Protein AF-A0A4Y2BIJ4-F1 (afdb_monomer)

Organism: Araneus ventricosus (NCBI:txid182803)

InterPro domains:
  IPR006600 HTH CenpB-type DNA-binding domain [PF03221] (69-128)
  IPR006600 HTH CenpB-type DNA-binding domain [PS51253] (60-131)
  IPR006600 HTH CenpB-type DNA-binding domain [SM00674] (66-131)
  IPR007889 DNA binding HTH domain, Psq-type [PF04218] (3-52)
  IPR009057 Homedomain-like superfamily [SSF46689] (3-54)
  IPR009057 Homedomain-like superfamily [SSF46689] (62-126)
  IPR050863 Centromere and Transposable Element-Derived Protein [PTHR19303] (3-172)

Sequence (178 aa):
MSKRVFLNLEQRIEILRQYENGKPARKLAELFYCGRTQINKIIKEKDLILKEYEDFKFRGVKRMRHEKYVDINEAVLEWFKTVRAKKIPVSGPMIQHKAKELADTLGIENFSASNGWLDRFLIRNNIIFLSLCGEADDVDPSLCEDWQERLPLLLSGYDDEDIFNMDETALFFRPIRA

Secondary structure (DSSP, 8-state):
----PPPPHHHHHHHHHHHHTT--HHHHHHHTT--HHHHHHHHHTHHHHHHHHHHHHTT--S---PPTTHHHHHHHHHHHHHHHHTT----HHHHHHHHHHHHHHTT-TT----HHHHHHHHHHTT-------SSGGGS-HHHHHHHHHHHHHHHTTS-GGG------------PPP-

Nearest PDB structures (foldseek):
  1hlv-assembly1_A  TM=4.690E-01  e=1.052E-06  Homo sapiens
  1mdm-assembly1_A  TM=3.458E-01  e=1.235E-01  Homo sapiens
  2elh-assembly1_A  TM=6.458E-01  e=1.390E+00  Drosophila melanogaster
  2lvs-assembly1_A  TM=3.310E-01  e=1.800E-01  Hyperthermus butylicus DSM 5456
  8hnp-assembly1_B  TM=3.687E-01  e=7.290E-01  Thermococcus onnurineus NA1

Structure (mmCIF, N/CA/C/O backbone):
data_AF-A0A4Y2BIJ4-F1
#
_entry.id   AF-A0A4Y2BIJ4-F1
#
loop_
_atom_site.group_PDB
_atom_site.id
_atom_site.type_symbol
_atom_site.label_atom_id
_atom_site.label_alt_id
_atom_site.label_comp_id
_atom_site.label_asym_id
_atom_site.label_entity_id
_atom_site.label_seq_id
_atom_site.pdbx_PDB_ins_code
_atom_site.Cartn_x
_atom_site.Cartn_y
_atom_site.Cartn_z
_atom_site.occupancy
_atom_site.B_iso_or_equiv
_atom_site.auth_seq_id
_atom_site.auth_comp_id
_atom_site.auth_asym_id
_atom_site.auth_atom_id
_atom_site.pdbx_PDB_model_num
ATOM 1 N N . MET A 1 1 ? -15.320 19.186 22.392 1.00 45.84 1 MET A N 1
ATOM 2 C CA . MET A 1 1 ? -15.232 17.891 21.678 1.00 45.84 1 MET A CA 1
ATOM 3 C C . MET A 1 1 ? -14.274 16.988 22.443 1.00 45.84 1 MET A C 1
ATOM 5 O O . MET A 1 1 ? -13.149 17.406 22.678 1.00 45.84 1 MET A O 1
ATOM 9 N N . SER A 1 2 ? -14.716 15.812 22.902 1.00 53.12 2 SER A N 1
ATOM 10 C CA . SER A 1 2 ? -13.841 14.886 23.640 1.00 53.12 2 SER A CA 1
ATOM 11 C C . SER A 1 2 ? -12.791 14.288 22.699 1.00 53.12 2 SER A C 1
ATOM 13 O O . SER A 1 2 ? -13.120 13.846 21.596 1.00 53.12 2 SER A O 1
ATOM 15 N N . LYS A 1 3 ? -11.521 14.311 23.112 1.00 62.72 3 LYS A N 1
ATOM 16 C CA . LYS A 1 3 ? -10.396 13.776 22.337 1.00 62.72 3 LYS A CA 1
ATOM 17 C C . LYS A 1 3 ? -10.566 12.257 22.230 1.00 62.72 3 LYS A C 1
ATOM 19 O O . LYS A 1 3 ? -10.682 11.573 23.243 1.00 62.72 3 LYS A O 1
ATOM 24 N N . ARG A 1 4 ? -10.612 11.719 21.007 1.00 70.75 4 ARG A N 1
ATOM 25 C CA . ARG A 1 4 ? -10.782 10.277 20.772 1.00 70.75 4 ARG A CA 1
ATOM 26 C C . ARG A 1 4 ? -9.598 9.516 21.372 1.00 70.75 4 ARG A C 1
ATOM 28 O O . ARG A 1 4 ? -8.472 9.671 20.904 1.00 70.75 4 ARG A O 1
ATOM 35 N N . VAL A 1 5 ? -9.855 8.696 22.388 1.00 82.62 5 VAL A N 1
ATOM 36 C CA . VAL A 1 5 ? -8.819 7.896 23.049 1.00 82.62 5 VAL A CA 1
ATOM 37 C C . VAL A 1 5 ? -8.431 6.716 22.164 1.00 82.62 5 VAL A C 1
ATOM 39 O O . VAL A 1 5 ? -9.270 5.916 21.743 1.00 82.62 5 VAL A O 1
ATOM 42 N N . PHE A 1 6 ? -7.145 6.632 21.835 1.00 83.75 6 PHE A N 1
ATOM 43 C CA . PHE A 1 6 ? -6.591 5.526 21.068 1.00 83.75 6 PHE A CA 1
ATOM 44 C C . PHE A 1 6 ? -6.232 4.376 22.013 1.00 83.75 6 PHE A C 1
ATOM 46 O O . PHE A 1 6 ? -5.427 4.563 22.918 1.00 83.75 6 PHE A O 1
ATOM 53 N N . LEU A 1 7 ? -6.815 3.198 21.772 1.00 85.56 7 LEU A N 1
ATOM 54 C CA . LEU A 1 7 ? -6.503 1.964 22.497 1.00 85.56 7 LEU A CA 1
ATOM 55 C C . LEU A 1 7 ? -5.618 1.071 21.628 1.00 85.56 7 LEU A C 1
ATOM 57 O O . LEU A 1 7 ? -6.024 0.710 20.510 1.00 85.56 7 LEU A O 1
ATOM 61 N N . ASN A 1 8 ? -4.431 0.740 22.140 1.00 85.06 8 ASN A N 1
ATOM 62 C CA . ASN A 1 8 ? -3.485 -0.168 21.487 1.00 85.06 8 ASN A CA 1
ATOM 63 C C . ASN A 1 8 ? -3.952 -1.637 21.593 1.00 85.06 8 ASN A C 1
ATOM 65 O O . ASN A 1 8 ? -4.950 -1.932 22.251 1.00 85.06 8 ASN A O 1
ATOM 69 N N . LEU A 1 9 ? -3.268 -2.554 20.902 1.00 84.75 9 LEU A N 1
ATOM 70 C CA . LEU A 1 9 ? -3.694 -3.954 20.821 1.00 84.75 9 LEU A CA 1
ATOM 71 C C . LEU A 1 9 ? -3.688 -4.647 22.195 1.00 84.75 9 LEU A C 1
ATOM 73 O O . LEU A 1 9 ? -4.659 -5.310 22.539 1.00 84.75 9 LEU A O 1
ATOM 77 N N . GLU A 1 10 ? -2.666 -4.409 23.020 1.00 85.06 10 GLU A N 1
ATOM 78 C CA . GLU A 1 10 ? -2.58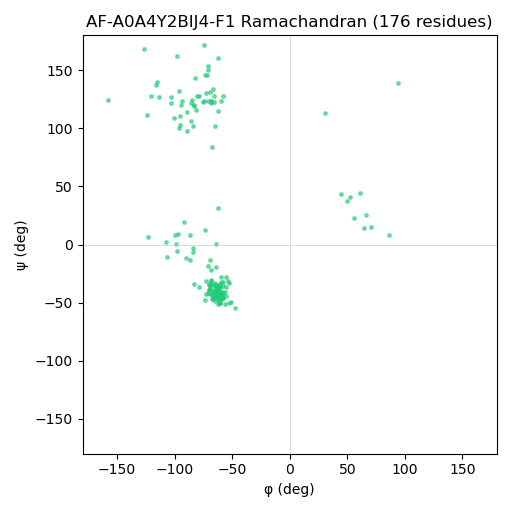3 -4.944 24.388 1.00 85.06 10 GLU A CA 1
ATOM 79 C C . GLU A 1 10 ? -3.738 -4.462 25.272 1.00 85.06 10 GLU A C 1
ATOM 81 O O . GLU A 1 10 ? -4.383 -5.261 25.944 1.00 85.06 10 GLU A O 1
ATOM 86 N N . GLN A 1 11 ? -4.060 -3.168 25.225 1.00 89.00 11 GLN A N 1
ATOM 87 C CA . GLN A 1 11 ? -5.186 -2.592 25.960 1.00 89.00 11 GLN A CA 1
ATOM 88 C C . GLN A 1 11 ? -6.518 -3.185 25.500 1.00 89.00 11 GLN A C 1
ATOM 90 O O . GLN A 1 11 ? -7.394 -3.425 26.324 1.00 89.00 11 GLN A O 1
ATOM 95 N N . ARG A 1 12 ? -6.688 -3.447 24.197 1.00 91.19 12 ARG A N 1
ATOM 96 C CA . ARG A 1 12 ? -7.889 -4.120 23.676 1.00 91.19 12 ARG A CA 1
ATOM 97 C C . ARG A 1 12 ? -7.994 -5.554 24.186 1.00 91.19 12 ARG A C 1
ATOM 99 O O . ARG A 1 12 ? -9.082 -5.958 24.580 1.00 91.19 12 ARG A O 1
ATOM 106 N N . ILE A 1 13 ? -6.886 -6.291 24.228 1.00 91.62 13 ILE A N 1
ATOM 107 C CA . ILE A 1 13 ? -6.838 -7.649 24.788 1.00 91.62 13 ILE A CA 1
ATOM 108 C C . ILE A 1 13 ? -7.159 -7.634 26.283 1.00 91.62 13 ILE A C 1
ATOM 110 O O . ILE A 1 13 ? -7.947 -8.451 26.748 1.00 91.62 13 ILE A O 1
ATOM 114 N N . GLU A 1 14 ? -6.623 -6.673 27.032 1.00 92.94 14 GLU A N 1
ATOM 115 C CA . GLU A 1 14 ? -6.925 -6.523 28.455 1.00 92.94 14 GLU A CA 1
ATOM 116 C C . GLU A 1 14 ? -8.403 -6.175 28.696 1.00 92.94 14 GLU A C 1
ATOM 118 O O . GLU A 1 14 ? -9.032 -6.724 29.600 1.00 92.94 14 GLU A O 1
ATOM 123 N N . ILE A 1 15 ? -9.002 -5.330 27.848 1.00 94.31 15 ILE A N 1
ATOM 124 C CA . ILE A 1 15 ? -10.447 -5.057 27.875 1.00 94.31 15 ILE A CA 1
ATOM 125 C C . ILE A 1 15 ? -11.245 -6.349 27.670 1.00 94.31 15 ILE A C 1
ATOM 127 O O . ILE A 1 15 ? -12.191 -6.590 28.419 1.00 94.31 15 ILE A O 1
ATOM 131 N N . LEU A 1 16 ? -10.866 -7.179 26.690 1.00 94.88 16 LEU A N 1
ATOM 132 C CA . LEU A 1 16 ? -11.533 -8.455 26.418 1.00 94.88 16 LEU A CA 1
ATOM 133 C C . LEU A 1 16 ? -11.416 -9.412 27.613 1.00 94.88 16 LEU A C 1
ATOM 135 O O . LEU A 1 16 ? -12.435 -9.923 28.071 1.00 94.88 16 LEU A O 1
ATOM 139 N N . ARG A 1 17 ? -10.218 -9.567 28.191 1.00 94.06 17 ARG A N 1
ATOM 140 C CA . ARG A 1 17 ? -9.992 -10.395 29.391 1.00 94.06 17 ARG A CA 1
ATOM 141 C C . ARG A 1 17 ? -10.837 -9.938 30.576 1.00 94.06 17 ARG A C 1
ATOM 143 O O . ARG A 1 17 ? -11.464 -10.745 31.254 1.00 94.06 17 ARG A O 1
ATOM 150 N N . GLN A 1 18 ? -10.878 -8.633 30.844 1.00 94.69 18 GLN A N 1
ATOM 151 C CA . GLN A 1 18 ? -11.669 -8.106 31.954 1.00 94.69 18 GLN A CA 1
ATOM 152 C C . GLN A 1 18 ? -13.177 -8.236 31.720 1.00 94.69 18 GLN A C 1
ATOM 154 O O . GLN A 1 18 ? -13.922 -8.424 32.683 1.00 94.69 18 GLN A O 1
ATOM 159 N N . TYR A 1 19 ? -13.623 -8.138 30.467 1.00 94.19 19 TYR A N 1
ATOM 160 C CA . TYR A 1 19 ? -15.015 -8.366 30.095 1.00 94.19 19 TYR A CA 1
ATOM 161 C C . TYR A 1 19 ? -15.421 -9.835 30.282 1.00 94.19 19 TYR A C 1
ATOM 163 O O . TYR A 1 19 ? -16.465 -10.102 30.871 1.00 94.19 19 TYR A O 1
ATOM 171 N N . GLU A 1 20 ? -14.572 -10.781 29.870 1.00 92.25 20 GLU A N 1
ATOM 172 C CA . GLU A 1 20 ? -14.775 -12.223 30.092 1.00 92.25 20 GLU A CA 1
ATOM 173 C C . GLU A 1 20 ? -14.801 -12.589 31.579 1.00 92.25 20 GLU A C 1
ATOM 175 O O . GLU A 1 20 ? -15.614 -13.407 31.999 1.00 92.25 20 GLU A O 1
ATOM 180 N N . ASN A 1 21 ? -14.009 -11.895 32.400 1.00 93.12 21 ASN A N 1
ATOM 181 C CA . ASN A 1 21 ? -14.052 -11.990 33.863 1.00 93.12 21 ASN A CA 1
ATOM 182 C C . ASN A 1 21 ? -15.286 -11.303 34.497 1.00 93.12 21 ASN A C 1
ATOM 184 O O . ASN A 1 21 ? -15.322 -11.076 35.707 1.00 93.12 21 ASN A O 1
ATOM 188 N N . GLY A 1 22 ? -16.291 -10.930 33.699 1.00 90.56 22 GLY A N 1
ATOM 189 C CA . GLY A 1 22 ? -17.583 -10.430 34.166 1.00 90.56 22 GLY A CA 1
ATOM 190 C C . GLY A 1 22 ? -17.648 -8.927 34.444 1.00 90.56 22 GLY A C 1
ATOM 191 O O . GLY A 1 22 ? -18.660 -8.451 34.967 1.00 90.56 22 GLY A O 1
ATOM 192 N N . LYS A 1 23 ? -16.617 -8.131 34.111 1.00 93.19 23 LYS A N 1
ATOM 193 C CA . LYS A 1 23 ? -16.719 -6.669 34.275 1.00 93.19 23 LYS A CA 1
ATOM 194 C C . LYS A 1 23 ? -17.651 -6.069 33.213 1.00 93.19 23 LYS A C 1
ATOM 196 O O . LYS A 1 23 ? -17.448 -6.285 32.020 1.00 93.19 23 LYS A O 1
ATOM 201 N N . PRO A 1 24 ? -18.624 -5.222 33.598 1.00 93.56 24 PRO A N 1
ATOM 202 C CA . PRO A 1 24 ? -19.550 -4.627 32.643 1.00 93.56 24 PRO A CA 1
ATOM 203 C C . PRO A 1 24 ? -18.866 -3.568 31.766 1.00 93.56 24 PRO A C 1
ATOM 205 O O . PRO A 1 24 ? -18.040 -2.782 32.240 1.00 93.56 24 PRO A O 1
ATOM 208 N N . ALA A 1 25 ? -19.298 -3.463 30.504 1.00 91.56 25 ALA A N 1
ATOM 209 C CA . ALA A 1 25 ? -18.748 -2.536 29.505 1.00 91.56 25 ALA A CA 1
ATOM 210 C C . ALA A 1 25 ? -18.722 -1.063 29.961 1.00 91.56 25 ALA A C 1
ATOM 212 O O . ALA A 1 25 ? -17.820 -0.310 29.597 1.00 91.56 25 ALA A O 1
ATOM 213 N N . ARG A 1 26 ? -19.678 -0.647 30.805 1.00 92.62 26 ARG A N 1
ATOM 214 C CA . ARG A 1 26 ? -19.693 0.695 31.410 1.00 92.62 26 ARG A CA 1
ATOM 215 C C . ARG A 1 26 ? -18.465 0.948 32.287 1.00 92.62 26 ARG A C 1
ATOM 217 O O . ARG A 1 26 ? -17.844 1.995 32.155 1.00 92.62 26 ARG A O 1
ATOM 224 N N . LYS A 1 27 ? -18.112 -0.011 33.144 1.00 92.25 27 LYS A N 1
ATOM 225 C CA . LYS A 1 27 ? -16.976 0.102 34.067 1.00 92.25 27 LYS A CA 1
ATOM 226 C C . LYS A 1 27 ? -15.649 0.053 33.308 1.00 92.25 27 LYS A C 1
ATOM 228 O O . LYS A 1 27 ? -14.713 0.756 33.664 1.00 92.25 27 LYS A O 1
ATOM 233 N N . LEU A 1 28 ? -15.589 -0.716 32.220 1.00 93.31 28 LEU A N 1
ATOM 234 C CA . LEU A 1 28 ? -14.437 -0.736 31.311 1.00 93.31 28 LEU A CA 1
ATOM 235 C C . LEU A 1 28 ? -14.254 0.606 30.589 1.00 93.31 28 LEU A C 1
ATOM 237 O O . LEU A 1 28 ? -13.137 1.099 30.490 1.00 93.31 28 LEU A O 1
ATOM 241 N N . ALA A 1 29 ? -15.337 1.240 30.138 1.00 92.69 29 ALA A N 1
ATOM 242 C CA . ALA A 1 29 ? -15.263 2.561 29.512 1.00 92.69 29 ALA A CA 1
ATOM 243 C C . ALA A 1 29 ? -14.659 3.616 30.459 1.00 92.69 29 ALA A C 1
ATOM 245 O O . ALA A 1 29 ? -13.816 4.408 30.042 1.00 92.69 29 ALA A O 1
ATOM 246 N N . GLU A 1 30 ? -15.047 3.578 31.738 1.00 92.19 30 GLU A N 1
ATOM 247 C CA . GLU A 1 30 ? -14.503 4.445 32.791 1.00 92.19 30 GLU A CA 1
ATOM 248 C C . GLU A 1 30 ? -13.022 4.134 33.077 1.00 92.19 30 GLU A C 1
ATOM 250 O O . GLU A 1 30 ? -12.204 5.049 33.076 1.00 92.19 30 GLU A O 1
ATOM 255 N N . LEU A 1 31 ? -12.654 2.854 33.231 1.00 91.62 31 LEU A N 1
ATOM 256 C CA . LEU A 1 31 ? -11.274 2.416 33.507 1.00 91.62 31 LEU A CA 1
ATOM 257 C C . LEU A 1 31 ? -10.281 2.779 32.395 1.00 91.62 31 LEU A C 1
ATOM 259 O O . LEU A 1 31 ? -9.144 3.146 32.674 1.00 91.62 31 LEU A O 1
ATOM 263 N N . PHE A 1 32 ? -10.701 2.661 31.137 1.00 90.50 32 PHE A N 1
ATOM 264 C CA . PHE A 1 32 ? -9.857 2.922 29.968 1.00 90.50 32 PHE A CA 1
ATOM 265 C C . PHE A 1 32 ? -10.052 4.333 29.395 1.00 90.50 32 PHE A C 1
ATOM 267 O O . PHE A 1 32 ? -9.555 4.628 28.306 1.00 90.50 32 PHE A O 1
ATOM 274 N N . TYR A 1 33 ? -10.786 5.197 30.107 1.00 90.88 33 TYR A N 1
ATOM 275 C CA . TYR A 1 33 ? -11.074 6.582 29.725 1.00 90.88 33 TYR A CA 1
ATOM 276 C C . TYR A 1 33 ? -11.598 6.725 28.287 1.00 90.88 33 TYR A C 1
ATOM 278 O O . TYR A 1 33 ? -11.262 7.670 27.575 1.00 90.88 33 TYR A O 1
ATOM 286 N N . CYS A 1 34 ? -12.419 5.781 27.826 1.00 90.19 34 CYS A N 1
ATOM 287 C CA . CYS A 1 34 ? -12.897 5.729 26.446 1.00 90.19 34 CYS A CA 1
ATOM 288 C C . CYS A 1 34 ? -14.428 5.653 26.365 1.00 90.19 34 CYS A C 1
ATOM 290 O O . CYS A 1 34 ? -15.131 5.467 27.355 1.00 90.19 34 CYS A O 1
ATOM 292 N N . GLY A 1 35 ? -14.982 5.843 25.165 1.00 90.81 35 GLY A N 1
ATOM 293 C CA . GLY A 1 35 ? -16.431 5.800 24.968 1.00 90.81 35 GLY A CA 1
ATOM 294 C C . GLY A 1 35 ? -16.989 4.375 25.040 1.00 90.81 35 GLY A C 1
ATOM 295 O O . GLY A 1 35 ? -16.379 3.438 24.529 1.00 90.81 35 GLY A O 1
ATOM 296 N N . ARG A 1 36 ? -18.209 4.203 25.570 1.00 89.88 36 ARG A N 1
ATOM 297 C CA . ARG A 1 36 ? -18.893 2.889 25.614 1.00 89.88 36 ARG A CA 1
ATOM 298 C C . ARG A 1 36 ? -19.023 2.242 24.233 1.00 89.88 36 ARG A C 1
ATOM 300 O O . ARG A 1 36 ? -18.852 1.037 24.103 1.00 89.88 36 ARG A O 1
ATOM 307 N N . THR A 1 37 ? -19.255 3.044 23.194 1.00 91.94 37 THR A N 1
ATOM 308 C CA . THR A 1 37 ? -19.311 2.573 21.802 1.00 91.94 37 THR A CA 1
ATOM 309 C C . THR A 1 37 ? -17.994 1.935 21.358 1.00 91.94 37 THR A C 1
ATOM 311 O O . THR A 1 37 ? -18.006 0.956 20.621 1.00 91.94 37 THR A O 1
ATOM 314 N N . GLN A 1 38 ? -16.855 2.451 21.830 1.00 92.31 38 GLN A N 1
ATOM 315 C CA . GLN A 1 38 ? -15.536 1.900 21.524 1.00 92.31 38 GLN A CA 1
ATOM 316 C C . GLN A 1 38 ? -15.313 0.558 22.229 1.00 92.31 38 GLN A C 1
ATOM 318 O O . GLN A 1 38 ? -14.841 -0.375 21.587 1.00 92.31 38 GLN A O 1
ATOM 323 N N . ILE A 1 39 ? -15.716 0.434 23.499 1.00 94.19 39 ILE A N 1
ATOM 324 C CA . ILE A 1 39 ? -15.681 -0.840 24.237 1.00 94.19 39 ILE A CA 1
ATOM 325 C C . ILE A 1 39 ? -16.567 -1.891 23.561 1.00 94.19 39 ILE A C 1
ATOM 327 O O . ILE A 1 39 ? -16.102 -2.986 23.269 1.00 94.19 39 ILE A O 1
ATOM 331 N N . ASN A 1 40 ? -17.817 -1.548 23.243 1.00 94.38 40 ASN A N 1
ATOM 332 C CA . ASN A 1 40 ? -18.739 -2.481 22.591 1.00 94.38 40 ASN A CA 1
ATOM 333 C C . ASN A 1 40 ? -18.234 -2.917 21.213 1.00 94.38 40 ASN A C 1
ATOM 335 O O . ASN A 1 40 ? -18.400 -4.074 20.837 1.00 94.38 40 ASN A O 1
ATOM 339 N N . LYS A 1 41 ? -17.581 -2.012 20.473 1.00 94.38 41 LYS A N 1
ATOM 340 C CA . LYS A 1 41 ? -16.922 -2.356 19.213 1.00 94.38 41 LYS A CA 1
ATOM 341 C C . LYS A 1 41 ? -15.790 -3.368 19.426 1.00 94.38 41 LYS A C 1
ATOM 343 O O . LYS A 1 41 ? -15.745 -4.351 18.702 1.00 94.38 41 LYS A O 1
ATOM 348 N N . ILE A 1 42 ? -14.931 -3.161 20.428 1.00 94.00 42 ILE A N 1
ATOM 349 C CA . ILE A 1 42 ? -13.845 -4.096 20.777 1.00 94.00 42 ILE A CA 1
ATOM 350 C C . ILE A 1 42 ? -14.405 -5.476 21.132 1.00 94.00 42 ILE A C 1
ATOM 352 O O . ILE A 1 42 ? -13.914 -6.473 20.623 1.00 94.00 42 ILE A O 1
ATOM 356 N N . ILE A 1 43 ? -15.462 -5.529 21.948 1.00 93.69 43 ILE A N 1
ATOM 357 C CA . ILE A 1 43 ? -16.124 -6.787 22.324 1.00 93.69 43 ILE A CA 1
ATOM 358 C C . ILE A 1 43 ? -16.706 -7.489 21.088 1.00 93.69 43 ILE A C 1
ATOM 360 O O . ILE A 1 43 ? -16.557 -8.698 20.944 1.00 93.69 43 ILE A O 1
ATOM 364 N N . LYS A 1 44 ? -17.331 -6.739 20.171 1.00 95.00 44 LYS A N 1
ATOM 365 C CA . LYS A 1 44 ? -17.883 -7.286 18.921 1.00 95.00 44 LYS A CA 1
ATOM 366 C C . LYS A 1 44 ? -16.795 -7.814 17.978 1.00 95.00 44 LYS A C 1
ATOM 368 O O . LYS A 1 44 ? -17.020 -8.794 17.283 1.00 95.00 44 LYS A O 1
ATOM 373 N N . GLU A 1 45 ? -15.632 -7.169 17.948 1.00 93.62 45 GLU A N 1
ATOM 374 C CA . GLU A 1 45 ? -14.482 -7.531 17.105 1.00 93.62 45 GLU A CA 1
ATOM 375 C C . GLU A 1 45 ? -13.494 -8.479 17.821 1.00 93.62 45 GLU A C 1
ATOM 377 O O . GLU A 1 45 ? -12.339 -8.582 17.408 1.00 93.62 45 GLU A O 1
ATOM 382 N N . LYS A 1 46 ? -13.927 -9.179 18.885 1.00 92.06 46 LYS A N 1
ATOM 383 C CA . LYS A 1 46 ? -13.083 -10.049 19.726 1.00 92.06 46 LYS A CA 1
ATOM 384 C C . LYS A 1 46 ? -12.204 -11.003 18.914 1.00 92.06 46 LYS A C 1
ATOM 386 O O . LYS A 1 46 ? -10.990 -11.010 19.103 1.00 92.06 46 LYS A O 1
ATOM 391 N N . ASP A 1 47 ? -12.802 -11.789 18.022 1.00 90.19 47 ASP A N 1
ATOM 392 C CA . ASP A 1 47 ? -12.084 -12.847 17.298 1.00 90.19 47 ASP A CA 1
ATOM 393 C C . ASP A 1 47 ? -11.012 -12.273 16.365 1.00 90.19 47 ASP A C 1
ATOM 395 O O . ASP A 1 47 ? -9.902 -12.798 16.274 1.00 90.19 47 ASP A O 1
ATOM 399 N N . LEU A 1 48 ? -11.313 -11.136 15.730 1.00 88.44 48 LEU A N 1
ATOM 400 C CA . LEU A 1 48 ? -10.367 -10.415 14.882 1.00 88.44 48 LEU A CA 1
ATOM 401 C C . LEU A 1 48 ? -9.177 -9.894 15.698 1.00 88.44 48 LEU A C 1
ATOM 403 O O . LEU A 1 48 ? -8.032 -10.033 15.276 1.00 88.44 48 LEU A O 1
ATOM 407 N N . ILE A 1 49 ? -9.445 -9.326 16.878 1.00 88.25 49 ILE A N 1
ATOM 408 C CA . ILE A 1 49 ? -8.419 -8.775 17.773 1.00 88.25 49 ILE A CA 1
ATOM 409 C C . ILE A 1 49 ? -7.523 -9.885 18.339 1.00 88.25 49 ILE A C 1
ATOM 411 O O . ILE A 1 49 ? -6.312 -9.693 18.432 1.00 88.25 49 ILE A O 1
ATOM 415 N N . LEU A 1 50 ? -8.091 -11.042 18.695 1.00 86.81 50 LEU A N 1
ATOM 416 C CA . LEU A 1 50 ? -7.322 -12.200 19.163 1.00 86.81 50 LEU A CA 1
ATOM 417 C C . LEU A 1 50 ? -6.411 -12.748 18.063 1.00 86.81 50 LEU A C 1
ATOM 419 O O . LEU A 1 50 ? -5.23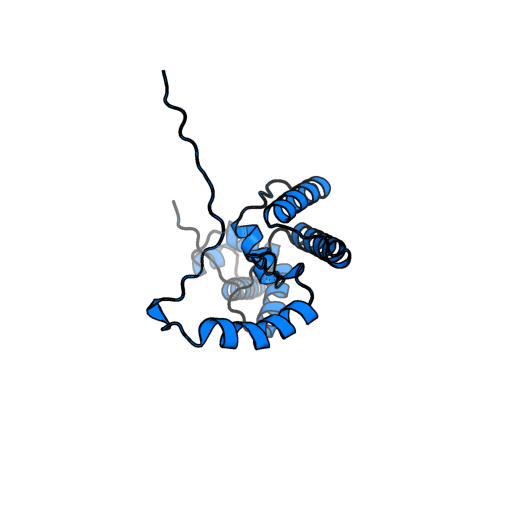1 -12.979 18.316 1.00 86.81 50 LEU A O 1
ATOM 423 N N . LYS A 1 51 ? -6.925 -12.881 16.835 1.00 85.75 51 LYS A N 1
ATOM 424 C CA . LYS A 1 51 ? -6.117 -13.292 15.681 1.00 85.75 51 LYS A CA 1
ATOM 425 C C . LYS A 1 51 ? -4.975 -12.307 15.410 1.00 85.75 51 LYS A C 1
ATOM 427 O O . LYS A 1 51 ? -3.834 -12.727 15.254 1.00 85.75 51 LYS A O 1
ATOM 432 N N . GLU A 1 52 ? -5.263 -11.002 15.430 1.00 81.12 52 GLU A N 1
ATOM 433 C CA . GLU A 1 52 ? -4.245 -9.954 15.268 1.00 81.12 52 GLU A CA 1
ATOM 434 C C . GLU A 1 52 ? -3.180 -10.020 16.377 1.00 81.12 52 GLU A C 1
ATOM 436 O O . GLU A 1 52 ? -2.000 -9.808 16.107 1.00 81.12 52 GLU A O 1
ATOM 441 N N . TYR A 1 53 ? -3.570 -10.334 17.617 1.00 82.94 53 TYR A N 1
ATOM 442 C CA . TYR A 1 53 ? -2.649 -10.458 18.749 1.00 82.94 53 TYR A CA 1
ATOM 443 C C . TYR A 1 53 ? -1.726 -11.672 18.643 1.00 82.94 53 TYR A C 1
ATOM 445 O O . TYR A 1 53 ? -0.526 -11.534 18.888 1.00 82.94 53 TYR A O 1
ATOM 453 N N . GLU A 1 54 ? -2.251 -12.828 18.235 1.00 81.19 54 GLU A N 1
ATOM 454 C CA . GLU A 1 54 ? -1.423 -14.005 17.960 1.00 81.19 54 GLU A CA 1
ATOM 455 C C . GLU A 1 54 ? -0.423 -13.698 16.836 1.00 81.19 54 GLU A C 1
ATOM 457 O O . GLU A 1 54 ? 0.783 -13.821 17.043 1.00 81.19 54 GLU A O 1
ATOM 462 N N . ASP A 1 55 ? -0.880 -13.152 15.704 1.00 72.38 55 ASP A N 1
ATOM 463 C CA . ASP A 1 55 ? -0.004 -12.772 14.586 1.00 72.38 55 ASP A CA 1
ATOM 464 C C . ASP A 1 55 ? 1.066 -11.732 14.979 1.00 72.38 55 ASP A C 1
ATOM 466 O O . ASP A 1 55 ? 2.177 -11.733 14.439 1.00 72.38 55 ASP A O 1
ATOM 470 N N . PHE A 1 56 ? 0.751 -10.832 15.917 1.00 71.62 56 PHE A N 1
ATOM 471 C CA . PHE A 1 56 ? 1.660 -9.806 16.433 1.00 71.62 56 PHE A CA 1
ATOM 472 C C . PHE A 1 56 ? 2.741 -10.388 17.351 1.00 71.62 56 PHE A C 1
ATOM 474 O O . PHE A 1 56 ? 3.913 -10.012 17.235 1.00 71.62 56 PHE A O 1
ATOM 481 N N . LYS A 1 57 ? 2.366 -11.320 18.240 1.00 66.31 57 LYS A N 1
ATOM 482 C CA . LYS A 1 57 ? 3.266 -11.944 19.223 1.00 66.31 57 LYS A CA 1
ATOM 483 C C . LYS A 1 57 ? 4.454 -12.641 18.554 1.00 66.31 57 LYS A C 1
ATOM 485 O O . LYS A 1 57 ? 5.552 -12.622 19.103 1.00 66.31 57 LYS A O 1
ATOM 490 N N . PHE A 1 58 ? 4.260 -13.185 17.353 1.00 58.47 58 PHE A N 1
ATOM 491 C CA . PHE A 1 58 ? 5.304 -13.898 16.614 1.00 58.47 58 PHE A CA 1
ATOM 492 C C . PHE A 1 58 ? 6.211 -13.008 15.751 1.00 58.47 58 PHE A C 1
ATOM 494 O O . PHE A 1 58 ? 7.256 -13.476 15.307 1.00 58.47 58 PHE A O 1
ATOM 501 N N . ARG A 1 59 ? 5.861 -11.736 15.502 1.00 62.09 59 ARG A N 1
ATOM 502 C CA . ARG A 1 59 ? 6.589 -10.888 14.530 1.00 62.09 59 ARG A CA 1
ATOM 503 C C . ARG A 1 59 ? 7.475 -9.801 15.141 1.00 62.09 59 ARG A C 1
ATOM 505 O O . ARG A 1 59 ? 8.236 -9.177 14.409 1.00 62.09 59 ARG A O 1
ATOM 512 N N . GLY A 1 60 ? 7.381 -9.532 16.446 1.00 58.62 60 GLY A N 1
ATOM 513 C CA . GLY A 1 60 ? 8.217 -8.524 17.122 1.00 58.62 60 GLY A CA 1
ATOM 514 C C . GLY A 1 60 ? 7.999 -7.072 16.653 1.00 58.62 60 GLY A C 1
ATOM 515 O O . GLY A 1 60 ? 8.810 -6.193 16.941 1.00 58.62 60 GLY A O 1
ATOM 516 N N . VAL A 1 61 ? 6.913 -6.788 15.925 1.00 58.78 61 VAL A N 1
ATOM 517 C CA . VAL A 1 61 ? 6.608 -5.456 15.376 1.00 58.78 61 VAL A CA 1
ATOM 518 C C . VAL A 1 61 ? 5.656 -4.724 16.316 1.00 58.78 61 VAL A C 1
ATOM 520 O O . VAL A 1 61 ? 4.632 -5.280 16.663 1.00 58.78 61 VAL A O 1
ATOM 523 N N . LYS A 1 62 ? 5.915 -3.454 16.672 1.00 55.75 62 LYS A N 1
ATOM 524 C CA . LYS A 1 62 ? 5.082 -2.671 17.621 1.00 55.75 62 LYS A CA 1
ATOM 525 C C . LYS A 1 62 ? 3.679 -2.284 17.115 1.00 55.75 62 LYS A C 1
ATOM 527 O O . LYS A 1 62 ? 2.860 -1.800 17.897 1.00 55.75 62 LYS A O 1
ATOM 532 N N . ARG A 1 63 ? 3.394 -2.411 15.814 1.00 57.12 63 ARG A N 1
ATOM 533 C CA . ARG A 1 63 ? 2.097 -2.047 15.212 1.00 57.12 63 ARG A CA 1
ATOM 534 C C . ARG A 1 63 ? 1.876 -2.773 13.887 1.00 57.12 63 ARG A C 1
ATOM 536 O O . ARG A 1 63 ? 2.650 -2.569 12.957 1.00 57.12 63 ARG A O 1
ATOM 543 N N . MET A 1 64 ? 0.769 -3.504 13.766 1.00 56.03 64 MET A N 1
ATOM 544 C CA . MET A 1 64 ? 0.295 -3.993 12.471 1.00 56.03 64 MET A CA 1
ATOM 545 C C . MET A 1 64 ? -0.311 -2.833 11.674 1.00 56.03 64 MET A C 1
ATOM 547 O O . MET A 1 64 ? -1.208 -2.120 12.134 1.00 56.03 64 MET A O 1
ATOM 551 N N . ARG A 1 65 ? 0.208 -2.600 10.467 1.00 60.44 65 ARG A N 1
ATOM 552 C CA . ARG A 1 65 ? -0.464 -1.773 9.464 1.00 60.44 65 ARG A CA 1
ATOM 553 C C . ARG A 1 65 ? -1.117 -2.726 8.483 1.00 60.44 65 ARG A C 1
ATOM 555 O O . ARG A 1 65 ? -0.417 -3.350 7.698 1.00 60.44 65 ARG A O 1
ATOM 562 N N . HIS A 1 66 ? -2.441 -2.802 8.534 1.00 62.41 66 HIS A N 1
ATOM 563 C CA . HIS A 1 66 ? -3.204 -3.455 7.483 1.00 62.41 66 HIS A CA 1
ATOM 564 C C . HIS A 1 66 ? -2.913 -2.727 6.171 1.00 62.41 66 HIS A C 1
ATOM 566 O O . HIS A 1 66 ? -3.036 -1.496 6.092 1.00 62.41 66 HIS A O 1
ATOM 572 N N . GLU A 1 67 ? -2.448 -3.476 5.180 1.00 67.69 67 GLU A N 1
ATOM 573 C CA . GLU A 1 67 ? -2.207 -2.940 3.854 1.00 67.69 67 GLU A CA 1
ATOM 574 C C . GLU A 1 67 ? -3.553 -2.540 3.244 1.00 67.69 67 GLU A C 1
ATOM 576 O O . GLU A 1 67 ? -4.527 -3.287 3.289 1.00 67.69 67 GLU A O 1
ATOM 581 N N . LYS A 1 68 ? -3.648 -1.297 2.768 1.00 77.44 68 LYS A N 1
ATOM 582 C CA . LYS A 1 68 ? -4.850 -0.828 2.078 1.00 77.44 68 LYS A CA 1
ATOM 583 C C . LYS A 1 68 ? -4.782 -1.287 0.628 1.00 77.44 68 LYS A C 1
ATOM 585 O O . LYS A 1 68 ? -3.704 -1.215 0.038 1.00 77.44 68 LYS A O 1
ATOM 590 N N . TYR A 1 69 ? -5.938 -1.641 0.069 1.00 86.75 69 TYR A N 1
ATOM 591 C CA . TYR A 1 69 ? -6.085 -2.003 -1.343 1.00 86.75 69 TYR A CA 1
ATOM 592 C C . TYR A 1 69 ? -5.256 -3.236 -1.738 1.00 86.75 69 TYR A C 1
ATOM 594 O O . TYR A 1 69 ? -4.582 -3.211 -2.761 1.00 86.75 69 TYR A O 1
ATOM 602 N N . VAL A 1 70 ? -5.274 -4.287 -0.905 1.00 89.00 70 VAL A N 1
ATOM 603 C CA . VAL A 1 70 ? -4.509 -5.530 -1.133 1.00 89.00 70 VAL A CA 1
ATOM 604 C C . VAL A 1 70 ? -4.790 -6.094 -2.524 1.00 89.00 70 VAL A C 1
ATOM 606 O O . VAL A 1 70 ? -3.850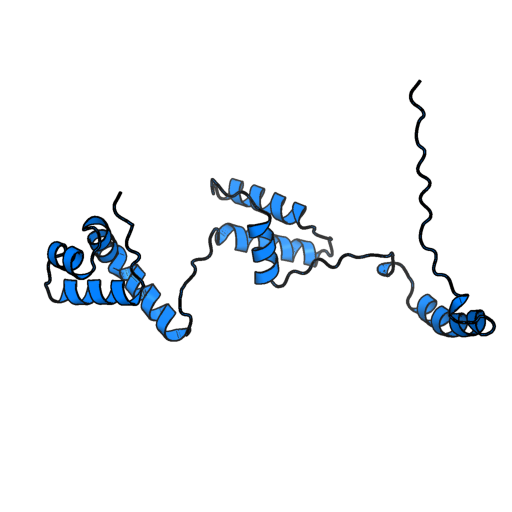 -6.264 -3.291 1.00 89.00 70 VAL A O 1
ATOM 609 N N . ASP A 1 71 ? -6.068 -6.232 -2.883 1.00 89.75 71 ASP A N 1
ATOM 610 C CA . ASP A 1 71 ? -6.487 -6.788 -4.176 1.00 89.75 71 ASP A CA 1
ATOM 611 C C . ASP A 1 71 ? -5.932 -5.982 -5.366 1.00 89.75 71 ASP A C 1
ATOM 613 O O . ASP A 1 71 ? -5.441 -6.545 -6.342 1.00 89.75 71 ASP A O 1
ATOM 617 N N . ILE A 1 72 ? -5.928 -4.644 -5.263 1.00 93.81 72 ILE A N 1
ATOM 618 C CA . ILE A 1 72 ? -5.347 -3.765 -6.292 1.00 93.81 72 ILE A CA 1
ATOM 619 C C . ILE A 1 72 ? -3.829 -3.949 -6.347 1.00 93.81 72 ILE A C 1
ATOM 621 O O . ILE A 1 72 ? -3.263 -4.061 -7.431 1.00 93.81 72 ILE A O 1
ATOM 625 N N . ASN A 1 73 ? -3.153 -3.972 -5.196 1.00 93.50 73 ASN A N 1
ATOM 626 C CA . ASN A 1 73 ? -1.697 -4.097 -5.148 1.00 93.50 73 ASN A CA 1
ATOM 627 C C . ASN A 1 73 ? -1.236 -5.431 -5.759 1.00 93.50 73 ASN A C 1
ATOM 629 O O . ASN A 1 73 ? -0.273 -5.446 -6.524 1.00 93.50 73 ASN A O 1
ATOM 633 N N . GLU A 1 74 ? -1.930 -6.530 -5.460 1.00 93.88 74 GLU A N 1
ATOM 634 C CA . GLU A 1 74 ? -1.628 -7.854 -6.013 1.00 93.88 74 GLU A CA 1
ATOM 635 C C . GLU A 1 74 ? -1.854 -7.895 -7.528 1.00 93.88 74 GLU A C 1
ATOM 637 O O . GLU A 1 74 ? -0.943 -8.270 -8.273 1.00 93.88 74 GLU A O 1
ATOM 642 N N . ALA A 1 75 ? -3.005 -7.409 -8.002 1.00 95.25 75 ALA A N 1
ATOM 643 C CA . ALA A 1 75 ? -3.329 -7.389 -9.427 1.00 95.25 75 ALA A CA 1
ATOM 644 C C . ALA A 1 75 ? -2.366 -6.502 -10.242 1.00 95.25 75 ALA A C 1
ATOM 646 O O . ALA A 1 75 ? -1.926 -6.875 -11.333 1.00 95.25 75 ALA A O 1
ATOM 647 N N . VAL A 1 76 ? -1.981 -5.335 -9.709 1.00 96.56 76 VAL A N 1
ATOM 648 C CA . VAL A 1 76 ? -0.995 -4.451 -10.355 1.00 96.56 76 VAL A CA 1
ATOM 649 C C . VAL A 1 76 ? 0.377 -5.120 -10.413 1.00 96.56 76 VAL A C 1
ATOM 651 O O . VAL A 1 76 ? 1.070 -5.004 -11.425 1.00 96.56 76 VAL A O 1
ATOM 654 N N . LEU A 1 77 ? 0.781 -5.830 -9.357 1.00 95.75 77 LEU A N 1
ATOM 655 C CA . LEU A 1 77 ? 2.060 -6.535 -9.325 1.00 95.75 77 LEU A CA 1
ATOM 656 C C . LEU A 1 77 ? 2.110 -7.676 -10.349 1.00 95.75 77 LEU A C 1
ATOM 658 O O . LEU A 1 77 ? 3.119 -7.836 -11.037 1.00 95.75 77 LEU A O 1
ATOM 662 N N . GLU A 1 78 ? 1.040 -8.458 -10.468 1.00 96.25 78 GLU A N 1
ATOM 663 C CA . GLU A 1 78 ? 0.940 -9.537 -11.453 1.00 96.25 78 GLU A CA 1
ATOM 664 C C . GLU A 1 78 ? 0.996 -9.001 -12.889 1.00 96.25 78 GLU A C 1
ATOM 666 O O . GLU A 1 78 ? 1.772 -9.488 -13.724 1.00 96.25 78 GLU A O 1
ATOM 671 N N . TRP A 1 79 ? 0.249 -7.931 -13.164 1.00 96.50 79 TRP A N 1
ATOM 672 C CA . TRP A 1 79 ? 0.326 -7.237 -14.443 1.00 96.50 79 TRP A CA 1
ATOM 673 C C . TRP A 1 79 ? 1.745 -6.721 -14.719 1.00 96.50 79 TRP A C 1
ATOM 675 O O . TRP A 1 79 ? 2.287 -6.965 -15.799 1.00 96.50 79 TRP A O 1
ATOM 685 N N . PHE A 1 80 ? 2.384 -6.071 -13.743 1.00 95.38 80 PHE A N 1
ATOM 686 C CA . PHE A 1 80 ? 3.739 -5.539 -13.895 1.00 95.38 80 PHE A CA 1
ATOM 687 C C . PHE A 1 80 ? 4.746 -6.645 -14.237 1.00 95.38 80 PHE A C 1
ATOM 689 O O . PHE A 1 80 ? 5.538 -6.487 -15.169 1.00 95.38 80 PHE A O 1
ATOM 696 N N . LYS A 1 81 ? 4.685 -7.790 -13.542 1.00 94.00 81 LYS A N 1
ATOM 697 C CA . LYS A 1 81 ? 5.523 -8.967 -13.832 1.00 94.00 81 LYS A CA 1
ATOM 698 C C . LYS A 1 81 ? 5.311 -9.473 -15.258 1.00 94.00 81 LYS A C 1
ATOM 700 O O . LYS A 1 81 ? 6.283 -9.746 -15.958 1.00 94.00 81 LYS A O 1
ATOM 705 N N . THR A 1 82 ? 4.060 -9.536 -15.709 1.00 95.06 82 THR A N 1
ATOM 706 C CA . THR A 1 82 ? 3.708 -9.976 -17.067 1.00 95.06 82 THR A CA 1
ATOM 707 C C . THR A 1 82 ? 4.283 -9.047 -18.136 1.00 95.06 82 THR A C 1
ATOM 709 O O . THR A 1 82 ? 4.824 -9.504 -19.143 1.00 95.06 82 THR A O 1
ATOM 712 N N . VAL A 1 83 ? 4.196 -7.733 -17.925 1.00 92.50 83 VAL A N 1
ATOM 713 C CA . VAL A 1 83 ? 4.720 -6.731 -18.864 1.00 92.50 83 VAL A CA 1
ATOM 714 C C . VAL A 1 83 ? 6.252 -6.732 -18.873 1.00 92.50 83 VAL A C 1
ATOM 716 O O . VAL A 1 83 ? 6.864 -6.685 -19.942 1.00 92.50 83 VAL A O 1
ATOM 719 N N . ARG A 1 84 ? 6.887 -6.888 -17.705 1.00 88.69 84 ARG A N 1
ATOM 720 C CA . ARG A 1 84 ? 8.348 -7.002 -17.601 1.00 88.69 84 ARG A CA 1
ATOM 721 C C . ARG A 1 84 ? 8.901 -8.289 -18.198 1.00 88.69 84 ARG A C 1
ATOM 723 O O . ARG A 1 84 ? 9.955 -8.233 -18.822 1.00 88.69 84 ARG A O 1
ATOM 730 N N . ALA A 1 85 ? 8.184 -9.409 -18.106 1.00 90.12 85 ALA A N 1
ATOM 731 C CA . ALA A 1 85 ? 8.560 -10.647 -18.793 1.00 90.12 85 ALA A CA 1
ATOM 732 C C . ALA A 1 85 ? 8.625 -10.470 -20.323 1.00 90.12 85 ALA A C 1
ATOM 734 O O . ALA A 1 85 ? 9.421 -11.122 -20.992 1.00 90.12 85 ALA A O 1
ATOM 735 N N . LYS A 1 86 ? 7.839 -9.535 -20.872 1.00 91.75 86 LYS A N 1
ATOM 736 C CA . LYS A 1 86 ? 7.863 -9.146 -22.291 1.00 91.75 86 LYS A CA 1
ATOM 737 C C . LYS A 1 86 ? 8.901 -8.062 -22.614 1.00 91.75 86 LYS A C 1
ATOM 739 O O . LYS A 1 86 ? 8.890 -7.541 -23.722 1.00 91.75 86 LYS A O 1
ATOM 744 N N . LYS A 1 87 ? 9.769 -7.701 -21.659 1.00 86.12 87 LYS A N 1
ATOM 745 C CA . LYS A 1 87 ? 10.776 -6.627 -21.764 1.00 86.12 87 LYS A CA 1
ATOM 746 C C . LYS A 1 87 ? 10.203 -5.249 -22.123 1.00 86.12 87 LYS A C 1
ATOM 748 O O . LYS A 1 87 ? 10.923 -4.386 -22.609 1.00 86.12 87 LYS A O 1
ATOM 753 N N . ILE A 1 88 ? 8.921 -5.011 -21.852 1.00 85.06 88 ILE A N 1
ATOM 754 C CA . ILE A 1 88 ? 8.299 -3.715 -22.120 1.00 85.06 88 ILE A CA 1
ATOM 755 C C . ILE A 1 88 ? 8.660 -2.757 -20.971 1.00 85.06 88 ILE A C 1
ATOM 757 O O . ILE A 1 88 ? 8.460 -3.109 -19.798 1.00 85.06 88 ILE A O 1
ATOM 761 N N . PRO A 1 89 ? 9.187 -1.554 -21.261 1.00 84.81 89 PRO A N 1
ATOM 762 C CA . PRO A 1 89 ? 9.437 -0.552 -20.238 1.00 84.81 89 PRO A CA 1
ATOM 763 C C . PRO A 1 89 ? 8.108 -0.058 -19.658 1.00 84.81 89 PRO A C 1
ATOM 765 O O . PRO A 1 89 ? 7.156 0.237 -20.376 1.00 84.81 89 PRO A O 1
ATOM 768 N N . VAL A 1 90 ? 8.043 0.024 -18.331 1.00 88.62 90 VAL A N 1
ATOM 769 C CA . VAL A 1 90 ? 6.864 0.508 -17.603 1.00 88.62 90 VAL A CA 1
ATOM 770 C C . VAL A 1 90 ? 7.281 1.711 -16.782 1.00 88.62 90 VAL A C 1
ATOM 772 O O . VAL A 1 90 ? 8.244 1.609 -16.022 1.00 88.62 90 VAL A O 1
ATOM 775 N N . SER A 1 91 ? 6.556 2.819 -16.921 1.00 89.56 91 SER A N 1
ATOM 776 C CA . SER A 1 91 ? 6.761 4.047 -16.151 1.00 89.56 91 SER A CA 1
ATOM 777 C C . SER A 1 91 ? 5.795 4.149 -14.966 1.00 89.56 91 SER A C 1
ATOM 779 O O . SER A 1 91 ? 4.753 3.491 -14.930 1.00 89.56 91 SER A O 1
ATOM 781 N N . GLY A 1 92 ? 6.109 5.012 -13.996 1.00 90.81 92 GLY A N 1
ATOM 782 C CA . GLY A 1 92 ? 5.233 5.298 -12.853 1.00 90.81 92 GLY A CA 1
ATOM 783 C C . GLY A 1 92 ? 3.790 5.660 -13.247 1.00 90.81 92 GLY A C 1
ATOM 784 O O . GLY A 1 92 ? 2.862 5.017 -12.750 1.00 90.81 92 GLY A O 1
ATOM 785 N N . PRO A 1 93 ? 3.574 6.600 -14.190 1.00 93.31 93 PRO A N 1
ATOM 786 C CA . PRO A 1 93 ? 2.238 6.935 -14.681 1.00 93.31 93 PRO A CA 1
ATOM 787 C C . PRO A 1 93 ? 1.477 5.750 -15.289 1.00 93.31 93 PRO A C 1
ATOM 789 O O . PRO A 1 93 ? 0.268 5.638 -15.087 1.00 93.31 93 PRO A O 1
ATOM 792 N N . MET A 1 94 ? 2.162 4.826 -15.975 1.00 93.94 94 MET A N 1
ATOM 793 C CA . MET A 1 94 ? 1.527 3.610 -16.505 1.00 93.94 94 MET A CA 1
ATOM 794 C C . MET A 1 94 ? 1.032 2.697 -15.380 1.00 93.94 94 MET A C 1
ATOM 796 O O . MET A 1 94 ? -0.077 2.171 -15.462 1.00 93.94 94 MET A O 1
ATOM 800 N N . ILE A 1 95 ? 1.818 2.544 -14.307 1.00 95.50 95 ILE A N 1
ATOM 801 C CA . ILE A 1 95 ? 1.404 1.786 -13.117 1.00 95.50 95 ILE A CA 1
ATOM 802 C C . ILE A 1 95 ? 0.177 2.438 -12.474 1.00 95.50 95 ILE A C 1
ATOM 804 O O . ILE A 1 95 ? -0.786 1.746 -12.151 1.00 95.50 95 ILE A O 1
ATOM 808 N N . GLN A 1 96 ? 0.175 3.765 -12.321 1.00 95.69 96 GLN A N 1
ATOM 809 C CA . GLN A 1 96 ? -0.964 4.492 -11.751 1.00 95.69 96 GLN A CA 1
ATOM 810 C C . GLN A 1 96 ? -2.227 4.343 -12.602 1.00 95.69 96 GLN A C 1
ATOM 812 O O . GLN A 1 96 ? -3.304 4.118 -12.051 1.00 95.69 96 GLN A O 1
ATOM 817 N N . HIS A 1 97 ? -2.104 4.439 -13.928 1.00 95.56 97 HIS A N 1
ATOM 818 C CA . HIS A 1 97 ? -3.224 4.228 -14.841 1.00 95.56 97 HIS A CA 1
ATOM 819 C C . HIS A 1 97 ? -3.784 2.811 -14.703 1.00 95.56 97 HIS A C 1
ATOM 821 O O . HIS A 1 97 ? -4.983 2.642 -14.487 1.00 95.56 97 HIS A O 1
ATOM 827 N N . LYS A 1 98 ? -2.917 1.791 -14.748 1.00 96.44 98 LYS A N 1
ATOM 828 C CA . LYS A 1 98 ? -3.362 0.401 -14.623 1.00 96.44 98 LYS A CA 1
ATOM 829 C C . LYS A 1 98 ? -4.020 0.123 -13.274 1.00 96.44 98 LYS A C 1
ATOM 831 O O . LYS A 1 98 ? -5.012 -0.594 -13.211 1.00 96.44 98 LYS A O 1
ATOM 836 N N . ALA A 1 99 ? -3.499 0.707 -12.201 1.00 96.25 99 ALA A N 1
ATOM 837 C CA . ALA A 1 99 ? -4.070 0.553 -10.873 1.00 96.25 99 ALA A CA 1
ATOM 838 C C . ALA A 1 99 ? -5.483 1.143 -10.766 1.00 96.25 99 ALA A C 1
ATOM 840 O O . ALA A 1 99 ? -6.320 0.565 -10.080 1.00 96.25 99 ALA A O 1
ATOM 841 N N . LYS A 1 100 ? -5.767 2.260 -11.453 1.00 96.38 100 LYS A N 1
ATOM 842 C CA . LYS A 1 100 ? -7.127 2.820 -11.529 1.00 96.38 100 LYS A CA 1
ATOM 843 C C . LYS A 1 100 ? -8.069 1.916 -12.318 1.00 96.38 100 LYS A C 1
ATOM 845 O O . LYS A 1 100 ? -9.132 1.587 -11.820 1.00 96.38 100 LYS A O 1
ATOM 850 N N . GLU A 1 101 ? -7.636 1.437 -13.481 1.00 96.12 101 GLU A N 1
ATOM 851 C CA . GLU A 1 101 ? -8.419 0.505 -14.307 1.00 96.12 101 GLU A CA 1
ATOM 852 C C . GLU A 1 101 ? -8.782 -0.780 -13.538 1.00 96.12 101 GLU A C 1
ATOM 854 O O . GLU A 1 101 ? -9.913 -1.267 -13.594 1.00 96.12 101 GLU A O 1
ATOM 859 N N . LEU A 1 102 ? -7.832 -1.316 -12.765 1.00 95.50 102 LEU A N 1
ATOM 860 C CA . LEU A 1 102 ? -8.066 -2.472 -11.901 1.00 95.50 102 LEU A CA 1
ATOM 861 C C . LEU A 1 102 ? -8.987 -2.137 -10.723 1.00 95.50 102 LEU A C 1
ATOM 863 O O . LEU A 1 102 ? -9.826 -2.960 -10.371 1.00 95.50 102 LEU A O 1
ATOM 867 N N . ALA A 1 103 ? -8.875 -0.942 -10.137 1.00 95.31 103 ALA A N 1
ATOM 868 C CA . ALA A 1 103 ? -9.794 -0.491 -9.094 1.00 95.31 103 ALA A CA 1
ATOM 869 C C . ALA A 1 103 ? -11.239 -0.431 -9.604 1.00 95.31 103 ALA A C 1
ATOM 871 O O . ALA A 1 103 ? -12.135 -0.941 -8.934 1.00 95.31 103 ALA A O 1
ATOM 872 N N . ASP A 1 104 ? -11.443 0.116 -10.805 1.00 94.06 104 ASP A N 1
ATOM 873 C CA . ASP A 1 104 ? -12.755 0.201 -11.451 1.00 94.06 104 ASP A CA 1
ATOM 874 C C . ASP A 1 104 ? -13.316 -1.199 -11.741 1.00 94.06 104 ASP A C 1
ATOM 876 O O . ASP A 1 104 ? -14.472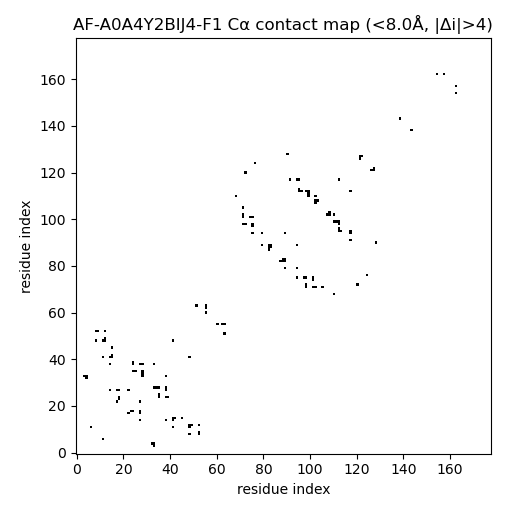 -1.488 -11.438 1.00 94.06 104 ASP A O 1
ATOM 880 N N . THR A 1 105 ? -12.473 -2.106 -12.246 1.00 93.25 105 THR A N 1
ATOM 881 C CA . THR A 1 105 ? -12.856 -3.501 -12.539 1.00 93.25 105 THR A CA 1
ATOM 882 C C . THR A 1 105 ? -13.253 -4.272 -11.277 1.00 93.25 105 THR A C 1
ATOM 884 O O . THR A 1 105 ? -14.172 -5.089 -11.308 1.00 93.25 105 THR A O 1
ATOM 887 N N . LEU A 1 106 ? -12.577 -4.010 -10.156 1.00 90.81 106 LEU A N 1
ATOM 888 C CA . LEU A 1 106 ? -12.858 -4.630 -8.859 1.00 90.81 106 LEU A CA 1
ATOM 889 C C . LEU A 1 106 ? -13.982 -3.922 -8.080 1.00 90.81 106 LEU A C 1
ATOM 891 O O . LEU A 1 106 ? -14.340 -4.370 -6.992 1.00 90.81 106 LEU A O 1
ATOM 895 N N . GLY A 1 107 ? -14.533 -2.820 -8.601 1.00 90.12 107 GLY A N 1
ATOM 896 C CA . GLY A 1 107 ? -15.557 -2.025 -7.918 1.00 90.12 107 GLY A CA 1
ATOM 897 C C . GLY A 1 107 ? -15.054 -1.321 -6.651 1.00 90.12 107 GLY A C 1
ATOM 898 O O . GLY A 1 107 ? -15.833 -1.055 -5.735 1.00 90.12 107 GLY A O 1
ATOM 899 N N . ILE A 1 108 ? -13.751 -1.042 -6.556 1.00 88.56 108 ILE A N 1
ATOM 900 C CA . ILE A 1 108 ? -13.143 -0.387 -5.395 1.00 88.56 108 ILE A CA 1
ATOM 901 C C . ILE A 1 108 ? -13.179 1.129 -5.592 1.00 88.56 108 ILE A C 1
ATOM 903 O O . ILE A 1 108 ? -12.304 1.736 -6.211 1.00 88.56 108 ILE A O 1
ATOM 907 N N . GLU A 1 109 ? -14.185 1.757 -4.994 1.00 85.69 109 GLU A N 1
ATOM 908 C CA . GLU A 1 109 ? -14.330 3.209 -5.001 1.00 85.69 109 GLU A CA 1
ATOM 909 C C . GLU A 1 109 ? -13.273 3.905 -4.115 1.00 85.69 109 GLU A C 1
ATOM 911 O O . GLU A 1 109 ? -12.802 3.368 -3.109 1.00 85.69 109 GLU A O 1
ATOM 916 N N . ASN A 1 110 ? -12.944 5.161 -4.441 1.00 87.75 110 ASN A N 1
ATOM 917 C CA . ASN A 1 110 ? -12.005 6.032 -3.705 1.00 87.75 110 ASN A CA 1
ATOM 918 C C . ASN A 1 110 ? -10.513 5.648 -3.777 1.00 87.75 110 ASN A C 1
ATOM 920 O O . ASN A 1 110 ? -9.692 6.169 -3.008 1.00 87.75 110 ASN A O 1
ATOM 924 N N . PHE A 1 111 ? -10.120 4.782 -4.709 1.00 92.50 111 PHE A N 1
ATOM 925 C CA . PHE A 1 111 ? -8.710 4.570 -5.013 1.00 92.50 111 PHE A CA 1
ATOM 926 C C . PHE A 1 111 ? -8.183 5.663 -5.958 1.00 92.50 111 PHE A C 1
ATOM 928 O O . PHE A 1 111 ? -8.613 5.789 -7.098 1.00 92.50 111 PHE A O 1
ATOM 935 N N . SER A 1 112 ? -7.232 6.480 -5.492 1.00 91.12 112 SER A N 1
ATOM 936 C CA . SER A 1 112 ? -6.731 7.632 -6.260 1.00 91.12 112 SER A CA 1
ATOM 937 C C . SER A 1 112 ? -5.430 7.381 -7.028 1.00 91.12 112 SER A C 1
ATOM 939 O O . SER A 1 112 ? -4.992 8.269 -7.760 1.00 91.12 112 SER A O 1
ATOM 941 N N . ALA A 1 113 ? -4.803 6.209 -6.861 1.00 93.56 113 ALA A N 1
ATOM 942 C CA . ALA A 1 113 ? -3.457 5.902 -7.363 1.00 93.56 113 ALA A CA 1
ATOM 943 C C . ALA A 1 113 ? -2.447 7.044 -7.117 1.00 93.56 113 ALA A C 1
ATOM 945 O O . ALA A 1 113 ? -1.696 7.436 -8.007 1.00 93.56 113 ALA A O 1
ATOM 946 N N . SER A 1 114 ? -2.466 7.637 -5.920 1.00 93.88 114 SER A N 1
ATOM 947 C CA . SER A 1 114 ? -1.642 8.807 -5.599 1.00 93.88 114 SER A CA 1
ATOM 948 C C . SER A 1 114 ? -0.140 8.519 -5.693 1.00 93.88 114 SER A C 1
ATOM 950 O O . SER A 1 114 ? 0.288 7.371 -5.572 1.00 93.88 114 SER A O 1
ATOM 952 N N . ASN A 1 115 ? 0.679 9.567 -5.822 1.00 90.94 115 ASN A N 1
ATOM 953 C CA . ASN A 1 115 ? 2.142 9.424 -5.831 1.00 90.94 115 ASN A CA 1
ATOM 954 C C . ASN A 1 115 ? 2.646 8.707 -4.569 1.00 90.94 115 ASN A C 1
ATOM 956 O O . ASN A 1 115 ? 3.430 7.775 -4.657 1.00 90.94 115 ASN A O 1
ATOM 960 N N . GLY A 1 116 ? 2.088 9.026 -3.396 1.00 91.25 116 GLY A N 1
ATOM 961 C CA . GLY A 1 116 ? 2.456 8.336 -2.157 1.00 91.25 116 GLY A CA 1
ATOM 962 C C . GLY A 1 116 ? 2.011 6.867 -2.084 1.00 91.25 116 GLY A C 1
ATOM 963 O O . GLY A 1 116 ? 2.575 6.103 -1.299 1.00 91.25 116 GLY A O 1
ATOM 964 N N . TRP A 1 117 ? 0.997 6.453 -2.854 1.00 94.44 117 TRP A N 1
ATOM 965 C CA . TRP A 1 117 ? 0.697 5.031 -3.048 1.00 94.44 117 TRP A CA 1
ATOM 966 C C . TRP A 1 117 ? 1.732 4.393 -3.976 1.00 94.44 117 TRP A C 1
ATOM 968 O O . TRP A 1 117 ? 2.297 3.368 -3.601 1.00 94.44 117 TRP A O 1
ATOM 978 N N . LEU A 1 118 ? 2.025 5.032 -5.114 1.00 94.12 118 LEU A N 1
ATOM 979 C CA . LEU A 1 118 ? 3.008 4.559 -6.087 1.00 94.12 118 LEU A CA 1
ATOM 980 C C . LEU A 1 118 ? 4.381 4.353 -5.432 1.00 94.12 118 LEU A C 1
ATOM 982 O O . LEU A 1 118 ? 4.916 3.254 -5.500 1.00 94.12 118 LEU A O 1
ATOM 986 N N . ASP A 1 119 ? 4.905 5.345 -4.710 1.00 90.62 119 ASP A N 1
ATOM 987 C CA . ASP A 1 119 ? 6.213 5.257 -4.044 1.00 90.62 119 ASP A CA 1
ATOM 988 C C . ASP A 1 119 ? 6.293 4.049 -3.105 1.00 90.62 119 ASP A C 1
ATOM 990 O O . ASP A 1 119 ? 7.255 3.283 -3.106 1.00 90.62 119 ASP A O 1
ATOM 994 N N . ARG A 1 120 ? 5.240 3.830 -2.309 1.00 90.62 120 ARG A N 1
ATOM 995 C CA . ARG A 1 120 ? 5.174 2.689 -1.388 1.00 90.62 120 ARG A CA 1
ATOM 996 C C . ARG A 1 120 ? 5.046 1.365 -2.122 1.00 90.62 120 ARG A C 1
ATOM 998 O O . ARG A 1 120 ? 5.619 0.384 -1.658 1.00 90.62 120 ARG A O 1
ATOM 1005 N N . PHE A 1 121 ? 4.281 1.334 -3.209 1.00 92.50 121 PHE A N 1
ATOM 1006 C CA . PHE A 1 121 ? 4.130 0.157 -4.053 1.00 92.50 121 PHE A CA 1
ATOM 1007 C C . PHE A 1 121 ? 5.479 -0.247 -4.660 1.00 92.50 121 PHE A C 1
ATOM 1009 O O . PHE A 1 121 ? 5.852 -1.415 -4.579 1.00 92.50 121 PHE A O 1
ATOM 1016 N N . LEU A 1 122 ? 6.241 0.716 -5.183 1.00 91.31 122 LEU A N 1
ATOM 1017 C CA . LEU A 1 122 ? 7.572 0.483 -5.743 1.00 91.31 122 LEU A CA 1
ATOM 1018 C C . LEU A 1 122 ? 8.546 -0.033 -4.681 1.00 91.31 122 LEU A C 1
ATOM 1020 O O . LEU A 1 122 ? 9.146 -1.088 -4.869 1.00 91.31 122 LEU A O 1
ATOM 1024 N N . ILE A 1 123 ? 8.634 0.652 -3.533 1.00 88.56 123 ILE A N 1
ATOM 1025 C CA . ILE A 1 123 ? 9.514 0.258 -2.422 1.00 88.56 123 ILE A CA 1
ATOM 1026 C C . ILE A 1 123 ? 9.173 -1.149 -1.922 1.00 88.56 123 ILE A C 1
ATOM 1028 O O . ILE A 1 123 ? 10.063 -1.972 -1.728 1.00 88.56 123 ILE A O 1
ATOM 1032 N N . ARG A 1 124 ? 7.884 -1.449 -1.719 1.00 89.12 124 ARG A N 1
ATOM 1033 C CA . ARG A 1 124 ? 7.445 -2.747 -1.184 1.00 89.12 124 ARG A CA 1
ATOM 1034 C C . ARG A 1 124 ? 7.756 -3.905 -2.126 1.00 89.12 124 ARG A C 1
ATOM 1036 O O . ARG A 1 124 ? 8.043 -4.998 -1.654 1.00 89.12 124 ARG A O 1
ATOM 1043 N N . ASN A 1 125 ? 7.705 -3.655 -3.430 1.00 88.75 125 ASN A N 1
ATOM 1044 C CA . ASN A 1 125 ? 7.934 -4.667 -4.455 1.00 88.75 125 ASN A CA 1
ATOM 1045 C C . ASN A 1 125 ? 9.351 -4.626 -5.043 1.00 88.75 125 ASN A C 1
ATOM 1047 O O . ASN A 1 125 ? 9.617 -5.328 -6.015 1.00 88.75 125 ASN A O 1
ATOM 1051 N N . ASN A 1 126 ? 10.250 -3.823 -4.460 1.00 87.44 126 ASN A N 1
ATOM 1052 C CA . ASN A 1 126 ? 11.624 -3.630 -4.923 1.00 87.44 126 ASN A CA 1
ATOM 1053 C C . ASN A 1 126 ? 11.714 -3.260 -6.419 1.00 87.44 126 ASN A C 1
ATOM 1055 O O . ASN A 1 126 ? 12.555 -3.770 -7.158 1.00 87.44 126 ASN A O 1
ATOM 1059 N N . ILE A 1 127 ? 10.804 -2.397 -6.877 1.00 88.50 127 ILE A N 1
ATOM 1060 C CA . ILE A 1 127 ? 10.774 -1.898 -8.253 1.00 88.50 127 ILE A CA 1
ATOM 1061 C C . ILE A 1 127 ? 11.531 -0.575 -8.291 1.00 88.50 127 ILE A C 1
ATOM 1063 O O . ILE A 1 127 ? 11.139 0.388 -7.635 1.00 88.50 127 ILE A O 1
ATOM 1067 N N . ILE A 1 128 ? 12.592 -0.521 -9.090 1.00 81.38 128 ILE A N 1
ATOM 1068 C CA . ILE A 1 128 ? 13.406 0.678 -9.281 1.00 81.38 128 ILE A CA 1
ATOM 1069 C C . ILE A 1 128 ? 13.233 1.134 -10.727 1.00 81.38 128 ILE A C 1
ATOM 1071 O O . ILE A 1 128 ? 13.420 0.354 -11.662 1.00 81.38 128 ILE A O 1
ATOM 1075 N N . PHE A 1 129 ? 12.869 2.400 -10.915 1.00 72.25 129 PHE A N 1
ATOM 1076 C CA . PHE A 1 129 ? 12.995 3.044 -12.215 1.00 72.25 129 PHE A CA 1
ATOM 1077 C C . PHE A 1 129 ? 14.424 3.561 -12.327 1.00 72.25 129 PHE A C 1
ATOM 1079 O O . PHE A 1 129 ? 14.757 4.575 -11.717 1.00 72.25 129 PHE A O 1
ATOM 1086 N N . LEU A 1 130 ? 15.283 2.858 -13.066 1.00 58.75 130 LEU A N 1
ATOM 1087 C CA . LEU A 1 130 ? 16.506 3.497 -13.532 1.00 58.75 130 LEU A CA 1
ATOM 1088 C C . LEU A 1 130 ? 16.099 4.560 -14.552 1.00 58.75 130 LEU A C 1
ATOM 1090 O O . LEU A 1 130 ? 15.410 4.261 -15.528 1.00 58.75 130 LEU A O 1
ATOM 1094 N N . SER A 1 131 ? 16.509 5.801 -14.303 1.00 47.50 131 SER A N 1
ATOM 1095 C CA . SER A 1 131 ? 16.613 6.789 -15.368 1.00 47.50 131 SER A CA 1
ATOM 1096 C C . SER A 1 131 ? 17.697 6.279 -16.307 1.00 47.50 131 SER A C 1
ATOM 1098 O O . SER A 1 131 ? 18.876 6.360 -15.975 1.00 47.50 131 SER A O 1
ATOM 1100 N N . LEU A 1 132 ? 17.300 5.699 -17.437 1.00 45.22 132 LEU A N 1
ATOM 1101 C CA . LEU A 1 132 ? 18.196 5.511 -18.574 1.00 45.22 132 LEU A CA 1
ATOM 1102 C C . LEU A 1 132 ? 18.503 6.914 -19.111 1.00 45.22 132 LEU A C 1
ATOM 1104 O O . LEU A 1 132 ? 17.794 7.430 -19.968 1.00 45.22 132 LEU A O 1
ATO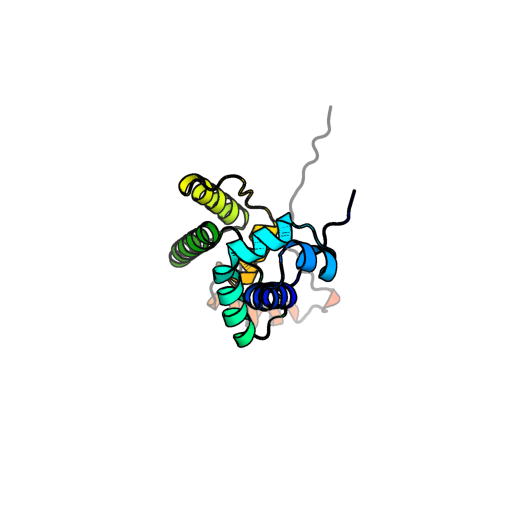M 1108 N N . CYS A 1 133 ? 19.478 7.587 -18.503 1.00 37.56 133 CYS A N 1
ATOM 1109 C CA . CYS A 1 133 ? 20.139 8.720 -19.132 1.00 37.56 133 CYS A CA 1
ATOM 1110 C C . CYS A 1 133 ? 21.216 8.152 -20.053 1.00 37.56 133 CYS A C 1
ATOM 1112 O O . CYS A 1 133 ? 22.118 7.465 -19.576 1.00 37.56 133 CYS A O 1
ATOM 1114 N N . GLY A 1 134 ? 21.102 8.465 -21.342 1.00 42.59 134 GLY A N 1
ATOM 1115 C CA . GLY A 1 134 ? 22.075 8.125 -22.373 1.00 42.59 134 GLY A CA 1
ATOM 1116 C C . GLY A 1 134 ? 21.758 6.819 -23.095 1.00 42.59 134 GLY A C 1
ATOM 1117 O O . GLY A 1 134 ? 21.385 5.823 -22.477 1.00 42.59 134 GLY A O 1
ATOM 1118 N N . GLU A 1 135 ? 21.946 6.834 -24.410 1.00 51.25 135 GLU A N 1
ATOM 1119 C CA . GLU A 1 135 ? 21.851 5.725 -25.372 1.00 51.25 135 GLU A CA 1
ATOM 1120 C C . GLU A 1 135 ? 22.882 4.600 -25.116 1.00 51.25 135 GLU A C 1
ATOM 1122 O O . G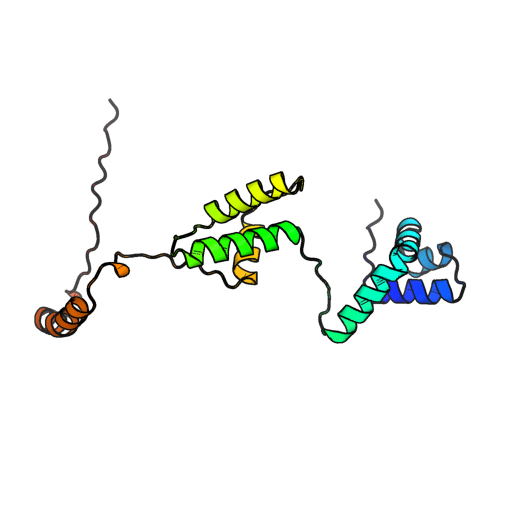LU A 1 135 ? 23.346 3.937 -26.034 1.00 51.25 135 GLU A O 1
ATOM 1127 N N . ALA A 1 136 ? 23.273 4.358 -23.862 1.00 52.00 136 ALA A N 1
ATOM 1128 C CA . ALA A 1 136 ? 24.278 3.362 -23.501 1.00 52.00 136 ALA A CA 1
ATOM 1129 C C . ALA A 1 136 ? 23.845 1.920 -23.830 1.00 52.00 136 ALA A C 1
ATOM 1131 O O . ALA A 1 136 ? 24.694 1.040 -23.924 1.00 52.00 136 ALA A O 1
ATOM 1132 N N . ASP A 1 137 ? 22.542 1.680 -24.008 1.00 48.47 137 ASP A N 1
ATOM 1133 C CA . ASP A 1 137 ? 21.976 0.361 -24.326 1.00 48.47 137 ASP A CA 1
ATOM 1134 C C . ASP A 1 137 ? 22.013 0.032 -25.837 1.00 48.47 137 ASP A C 1
ATOM 1136 O O . ASP A 1 137 ? 21.687 -1.092 -26.212 1.00 48.47 137 ASP A O 1
ATOM 1140 N N . ASP A 1 138 ? 22.407 0.987 -26.698 1.00 53.16 138 ASP A N 1
ATOM 1141 C CA . ASP A 1 138 ? 22.482 0.823 -28.167 1.00 53.16 138 ASP A CA 1
ATOM 1142 C C . ASP A 1 138 ? 23.933 0.736 -28.690 1.00 53.16 138 ASP A C 1
ATOM 1144 O O . ASP A 1 138 ? 24.177 0.627 -29.894 1.00 53.16 138 ASP A O 1
ATOM 1148 N N . VAL A 1 139 ? 24.920 0.775 -27.788 1.00 55.72 139 VAL A N 1
ATOM 1149 C CA . VAL A 1 139 ? 26.345 0.715 -28.135 1.00 55.72 139 VAL A CA 1
ATOM 1150 C C . VAL A 1 139 ? 26.837 -0.731 -28.077 1.00 55.72 139 VAL A C 1
ATOM 1152 O O . VAL A 1 139 ? 26.738 -1.402 -27.050 1.00 55.72 139 VAL A O 1
ATOM 1155 N N . ASP A 1 140 ? 27.394 -1.212 -29.189 1.00 66.38 140 ASP A N 1
ATOM 1156 C CA . ASP A 1 140 ? 28.017 -2.535 -29.284 1.00 66.38 140 ASP A CA 1
ATOM 1157 C C . ASP A 1 140 ? 29.165 -2.664 -28.255 1.00 66.38 140 ASP A C 1
ATOM 1159 O O . ASP A 1 140 ? 30.063 -1.814 -28.244 1.00 66.38 140 ASP A O 1
ATOM 1163 N N . PRO A 1 141 ? 29.195 -3.715 -27.410 1.00 68.81 141 PRO A N 1
ATOM 1164 C CA . PRO A 1 141 ? 30.282 -3.944 -26.458 1.00 68.81 141 PRO A CA 1
ATOM 1165 C C . PRO A 1 141 ? 31.681 -3.933 -27.091 1.00 68.81 141 PRO A C 1
ATOM 1167 O O . PRO A 1 141 ? 32.630 -3.468 -26.464 1.00 68.81 141 PRO A O 1
ATOM 1170 N N . SER A 1 142 ? 31.802 -4.385 -28.343 1.00 69.06 142 SER A N 1
ATOM 1171 C CA . SER A 1 142 ? 33.064 -4.366 -29.092 1.00 69.06 142 SER A CA 1
ATOM 1172 C C . SER A 1 142 ? 33.525 -2.949 -29.451 1.00 69.06 142 SER A C 1
ATOM 1174 O O . SER A 1 142 ? 34.723 -2.673 -29.468 1.00 69.06 142 SER A O 1
ATOM 1176 N N . LEU A 1 143 ? 32.586 -2.021 -29.660 1.00 69.94 143 LEU A N 1
ATOM 1177 C CA . LEU A 1 143 ? 32.888 -0.606 -29.867 1.00 69.94 143 LEU A CA 1
ATOM 1178 C C . LEU A 1 143 ? 33.394 0.024 -28.561 1.00 69.94 143 LEU A C 1
ATOM 1180 O O . LEU A 1 143 ? 34.338 0.807 -28.581 1.00 69.94 143 LEU A O 1
ATOM 1184 N N . CYS A 1 144 ? 32.808 -0.345 -27.418 1.00 72.56 144 CYS A N 1
ATOM 1185 C CA . CYS A 1 144 ? 33.258 0.126 -26.105 1.00 72.56 144 CYS A CA 1
ATOM 1186 C C . CYS A 1 144 ? 34.699 -0.301 -25.786 1.00 72.56 144 CYS A C 1
ATOM 1188 O O . CYS A 1 144 ? 35.453 0.504 -25.241 1.00 72.56 144 CYS A O 1
ATOM 1190 N N . GLU A 1 145 ? 35.084 -1.536 -26.125 1.00 78.94 145 GLU A N 1
ATOM 1191 C CA . GLU A 1 145 ? 36.454 -2.037 -25.937 1.00 78.94 145 GLU A CA 1
ATOM 1192 C C . GLU A 1 145 ? 37.467 -1.261 -26.801 1.00 78.94 145 GLU A C 1
ATOM 1194 O O . GLU A 1 145 ? 38.478 -0.795 -26.276 1.00 78.94 145 GLU A O 1
ATOM 1199 N N . ASP A 1 146 ? 37.160 -1.007 -28.081 1.00 82.88 146 ASP A N 1
ATOM 1200 C CA . ASP A 1 146 ? 38.011 -0.194 -28.974 1.00 82.88 146 ASP A CA 1
ATOM 1201 C C . ASP A 1 146 ? 38.198 1.240 -28.441 1.00 82.88 146 ASP A C 1
ATOM 1203 O O . ASP A 1 146 ? 39.308 1.780 -28.404 1.00 82.88 146 ASP A O 1
ATOM 1207 N N . TRP A 1 147 ? 37.124 1.861 -27.942 1.00 80.94 147 TRP A N 1
ATOM 1208 C CA . TRP A 1 147 ? 37.206 3.203 -27.363 1.00 80.94 147 TRP A CA 1
ATOM 1209 C C . TRP A 1 147 ? 37.988 3.254 -26.048 1.00 80.94 147 TRP A C 1
ATOM 1211 O O . TRP A 1 147 ? 38.638 4.268 -25.790 1.00 80.94 147 TRP A O 1
ATOM 1221 N N . GLN A 1 148 ? 37.984 2.191 -25.237 1.00 82.75 148 GLN A N 1
ATOM 1222 C CA . GLN A 1 148 ? 38.796 2.128 -24.015 1.00 82.75 148 GLN A CA 1
ATOM 1223 C C . GLN A 1 148 ? 40.299 2.145 -24.312 1.00 82.75 148 GLN A C 1
ATOM 1225 O O . GLN A 1 148 ? 41.056 2.762 -23.562 1.00 82.75 148 GLN A O 1
ATOM 1230 N N . GLU A 1 149 ? 40.734 1.524 -25.410 1.00 86.81 149 GLU A N 1
ATOM 1231 C CA . GLU A 1 149 ? 42.137 1.556 -25.839 1.00 86.81 149 GLU A CA 1
ATOM 1232 C C . GLU A 1 149 ? 42.497 2.871 -26.545 1.00 86.81 149 GLU A C 1
ATOM 1234 O O . GLU A 1 149 ? 43.594 3.411 -26.375 1.00 86.81 149 GLU A O 1
ATOM 1239 N N . ARG A 1 150 ? 41.563 3.422 -27.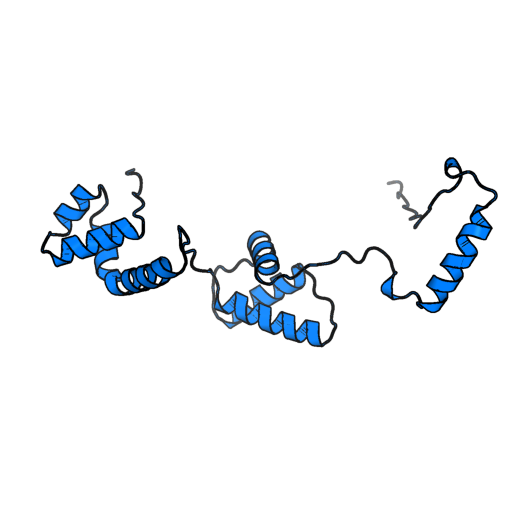327 1.00 86.25 150 ARG A N 1
ATOM 1240 C CA . ARG A 1 150 ? 41.810 4.577 -28.196 1.00 86.25 150 ARG A CA 1
ATOM 1241 C C . ARG A 1 150 ? 41.705 5.925 -27.488 1.00 86.25 150 ARG A C 1
ATOM 1243 O O . ARG A 1 150 ? 42.437 6.852 -27.837 1.00 86.25 150 ARG A O 1
ATOM 1250 N N . LEU A 1 151 ? 40.814 6.058 -26.507 1.00 88.00 151 LEU A N 1
ATOM 1251 C CA . LEU A 1 151 ? 40.572 7.325 -25.815 1.00 88.00 151 LEU A CA 1
ATOM 1252 C C . LEU A 1 151 ? 41.817 7.840 -25.062 1.00 88.00 151 LEU A C 1
ATOM 1254 O O . LEU A 1 151 ? 42.161 9.004 -25.261 1.00 88.00 151 LEU A O 1
ATOM 1258 N N . PRO A 1 152 ? 42.571 7.019 -24.300 1.00 88.75 152 PRO A N 1
ATOM 1259 C CA . PRO A 1 152 ? 43.804 7.476 -23.654 1.00 88.75 152 PRO A CA 1
ATOM 1260 C C . PRO A 1 152 ? 44.862 7.973 -24.648 1.00 88.75 152 PRO A C 1
ATOM 1262 O O . PRO A 1 152 ? 45.582 8.921 -24.351 1.00 88.75 152 PRO A O 1
ATOM 1265 N N . LEU A 1 153 ? 44.937 7.373 -25.843 1.00 89.06 153 LEU A N 1
ATOM 1266 C CA . LEU A 1 153 ? 45.864 7.791 -26.902 1.00 89.06 153 LEU A CA 1
ATOM 1267 C C . LEU A 1 153 ? 45.475 9.140 -27.519 1.00 89.06 153 LEU A C 1
ATOM 1269 O O . LEU A 1 153 ? 46.345 9.917 -27.896 1.00 89.06 153 LEU A O 1
ATOM 1273 N N . LEU A 1 154 ? 44.176 9.424 -27.630 1.00 85.81 154 LEU A N 1
ATOM 1274 C CA . LEU A 1 154 ? 43.680 10.712 -28.123 1.00 85.81 154 LEU A CA 1
ATOM 1275 C C . LEU A 1 154 ? 43.877 11.835 -27.097 1.00 85.81 154 LEU A C 1
ATOM 1277 O O . LEU A 1 154 ? 44.085 12.983 -27.482 1.00 85.81 154 LEU A O 1
ATOM 1281 N N . LEU A 1 155 ? 43.829 11.497 -25.807 1.00 87.19 155 LEU A N 1
ATOM 1282 C CA . LEU A 1 155 ? 43.948 12.449 -24.704 1.00 87.19 155 LEU A CA 1
ATOM 1283 C C . LEU A 1 155 ? 45.395 12.670 -24.233 1.00 87.19 155 LEU A C 1
ATOM 1285 O O . LEU A 1 155 ? 45.646 13.628 -23.516 1.00 87.19 155 LEU A O 1
ATOM 1289 N N . SER A 1 156 ? 46.369 11.857 -24.666 1.00 88.12 156 SER A N 1
ATOM 1290 C CA . SER A 1 156 ? 47.752 11.860 -24.145 1.00 88.12 156 SER A CA 1
ATOM 1291 C C . SER A 1 156 ? 48.571 13.143 -24.382 1.00 88.12 156 SER A C 1
ATOM 1293 O O . SER A 1 156 ? 49.752 13.178 -24.044 1.00 88.12 156 SER A O 1
ATOM 1295 N N . GLY A 1 157 ? 47.996 14.158 -25.027 1.00 87.50 157 GLY A N 1
ATOM 1296 C CA . GLY A 1 157 ? 48.624 15.455 -25.298 1.00 87.50 157 GLY A CA 1
ATOM 1297 C C . GLY A 1 157 ? 47.844 16.652 -24.756 1.00 87.50 157 GLY A C 1
ATOM 1298 O O . GLY A 1 157 ? 48.211 17.781 -25.070 1.00 87.50 157 GLY A O 1
ATOM 1299 N N . TYR A 1 158 ? 46.779 16.407 -23.991 1.00 88.69 158 TYR A N 1
ATOM 1300 C CA . TYR A 1 158 ? 45.955 17.431 -23.360 1.00 88.69 158 TYR A CA 1
ATOM 1301 C C . TYR A 1 158 ? 46.074 17.296 -21.845 1.00 88.69 158 TYR A C 1
ATOM 1303 O O . TYR A 1 158 ? 46.058 16.181 -21.324 1.00 88.69 158 TYR A O 1
ATOM 1311 N N . ASP A 1 159 ? 46.195 18.423 -21.149 1.00 87.75 159 ASP A N 1
ATOM 1312 C CA . ASP A 1 159 ? 46.055 18.433 -19.697 1.00 87.75 159 ASP A CA 1
ATOM 1313 C C . ASP A 1 159 ? 44.582 18.196 -19.338 1.00 87.75 159 ASP A C 1
ATOM 1315 O O . ASP A 1 159 ? 43.680 18.576 -20.088 1.00 87.75 159 ASP A O 1
ATOM 1319 N N . ASP A 1 160 ? 44.318 17.589 -18.179 1.00 84.94 160 ASP A N 1
ATOM 1320 C CA . ASP A 1 160 ? 42.952 17.251 -17.750 1.00 84.94 160 ASP A CA 1
ATOM 1321 C C . ASP A 1 160 ? 42.012 18.476 -17.726 1.00 84.94 160 ASP A C 1
ATOM 1323 O O . ASP A 1 160 ? 40.805 18.345 -17.927 1.00 84.94 160 ASP A O 1
ATOM 1327 N N . GLU A 1 161 ? 42.564 19.676 -17.510 1.00 86.94 161 GLU A N 1
ATOM 1328 C CA . GLU A 1 161 ? 41.836 20.954 -17.501 1.00 86.94 161 GLU A CA 1
ATOM 1329 C C . GLU A 1 161 ? 41.3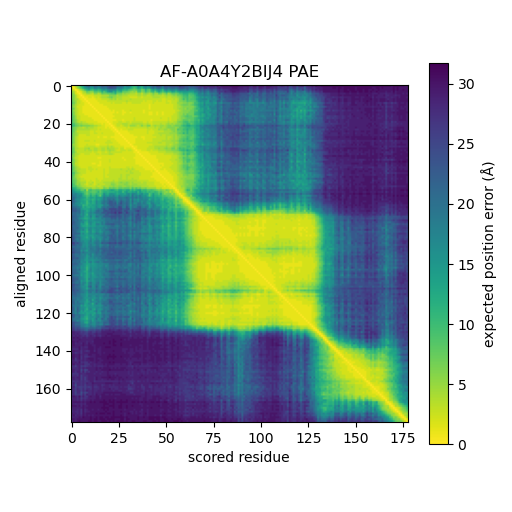51 21.395 -18.898 1.00 86.94 161 GLU A C 1
ATOM 1331 O O . GLU A 1 161 ? 40.424 22.203 -18.994 1.00 86.94 161 GLU A O 1
ATOM 1336 N N . ASP A 1 162 ? 41.929 20.836 -19.966 1.00 85.44 162 ASP A N 1
ATOM 1337 C CA . ASP A 1 162 ? 41.612 21.133 -21.369 1.00 85.44 162 ASP A CA 1
ATOM 1338 C C . ASP A 1 162 ? 40.667 20.095 -22.008 1.00 85.44 162 ASP A C 1
ATOM 1340 O O . ASP A 1 162 ? 40.308 20.199 -23.186 1.00 85.44 162 ASP A O 1
ATOM 1344 N N . ILE A 1 163 ? 40.238 19.084 -21.244 1.00 85.75 163 ILE A N 1
ATOM 1345 C CA . ILE A 1 163 ? 39.341 18.022 -21.707 1.00 85.75 163 ILE A CA 1
ATOM 1346 C C . ILE A 1 163 ? 37.898 18.383 -21.340 1.00 85.75 163 ILE A C 1
ATOM 1348 O O . ILE A 1 163 ? 37.447 18.208 -20.208 1.00 85.75 163 ILE A O 1
ATOM 1352 N N . PHE A 1 164 ? 37.130 18.844 -22.328 1.00 80.75 164 PHE A N 1
ATOM 1353 C CA . PHE A 1 164 ? 35.722 19.198 -22.145 1.00 80.75 164 PHE A CA 1
ATOM 1354 C C . PHE A 1 164 ? 34.801 18.111 -22.700 1.00 80.75 164 PHE A C 1
ATOM 1356 O O . PHE A 1 164 ? 34.889 17.746 -23.871 1.00 80.75 164 PHE A O 1
ATOM 1363 N N . ASN A 1 165 ? 33.866 17.635 -21.876 1.00 81.62 165 ASN A N 1
ATOM 1364 C CA . ASN A 1 165 ? 32.737 16.847 -22.359 1.00 81.62 165 ASN A CA 1
ATOM 1365 C C . ASN A 1 165 ? 31.622 17.797 -22.820 1.00 81.62 165 ASN A C 1
ATOM 1367 O O . ASN A 1 165 ? 31.167 18.636 -22.040 1.00 81.62 165 ASN A O 1
ATOM 1371 N N . MET A 1 166 ? 31.182 17.665 -24.069 1.00 73.56 166 MET A N 1
ATOM 1372 C CA . MET A 1 166 ? 30.045 18.404 -24.609 1.00 73.56 166 MET A CA 1
ATOM 1373 C C . MET A 1 166 ? 29.033 17.404 -25.153 1.00 73.56 166 MET A C 1
ATOM 1375 O O . MET A 1 166 ? 29.286 16.766 -26.171 1.00 73.56 166 MET A O 1
ATOM 1379 N N . ASP A 1 167 ? 27.889 17.310 -24.483 1.00 70.38 167 ASP A N 1
ATOM 1380 C CA . ASP A 1 167 ? 26.758 16.499 -24.924 1.00 70.38 167 ASP A CA 1
ATOM 1381 C C . ASP A 1 167 ? 25.558 17.404 -25.248 1.00 70.38 167 ASP A C 1
ATOM 1383 O O . ASP A 1 167 ? 25.355 18.412 -24.572 1.00 70.38 167 ASP A O 1
ATOM 1387 N N . GLU A 1 168 ? 24.850 17.069 -26.331 1.00 66.19 168 GLU A N 1
ATOM 1388 C CA . GLU A 1 168 ? 23.710 17.760 -26.965 1.00 66.19 168 GLU A CA 1
ATOM 1389 C C . GLU A 1 168 ? 23.647 19.306 -26.867 1.00 66.19 168 GLU A C 1
ATOM 1391 O O . GLU A 1 168 ? 23.320 19.906 -25.843 1.00 66.19 168 GLU A O 1
ATOM 1396 N N . THR A 1 169 ? 23.787 20.000 -28.004 1.00 58.69 169 THR A N 1
ATOM 1397 C CA . THR A 1 169 ? 23.439 21.431 -28.107 1.00 58.69 169 THR A CA 1
ATOM 1398 C C . THR A 1 169 ? 22.025 21.612 -28.664 1.00 58.69 169 THR A C 1
ATOM 1400 O O . THR A 1 169 ? 21.795 21.557 -29.870 1.00 58.69 169 THR A O 1
ATOM 1403 N N . ALA A 1 170 ? 21.046 21.862 -27.790 1.00 63.72 170 ALA A N 1
ATOM 1404 C CA . ALA A 1 170 ? 19.681 22.190 -28.209 1.00 63.72 170 ALA A CA 1
ATOM 1405 C C . ALA A 1 170 ? 19.539 23.686 -28.555 1.00 63.72 170 ALA A C 1
ATOM 1407 O O . ALA A 1 170 ? 19.723 24.568 -27.712 1.00 63.72 170 ALA A O 1
ATOM 1408 N N . LEU A 1 171 ? 19.169 23.986 -29.803 1.00 63.53 171 LEU A N 1
ATOM 1409 C CA . LEU A 1 171 ? 18.936 25.348 -30.284 1.00 63.53 171 LEU A CA 1
ATOM 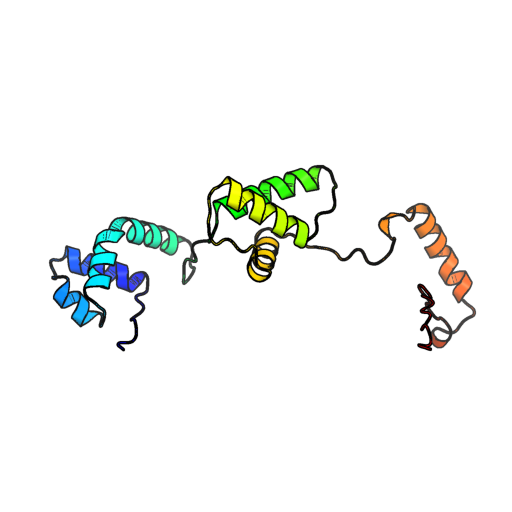1410 C C . LEU A 1 171 ? 17.493 25.792 -29.972 1.00 63.53 171 LEU A C 1
ATOM 1412 O O . LEU A 1 171 ? 16.545 25.366 -30.631 1.00 63.53 171 LEU A O 1
ATOM 1416 N N . PHE A 1 172 ? 17.306 26.677 -28.989 1.00 55.50 172 PHE A N 1
ATOM 1417 C CA . PHE A 1 172 ? 15.989 27.244 -28.669 1.00 55.50 172 PHE A CA 1
ATOM 1418 C C . PHE A 1 172 ? 15.773 28.593 -29.370 1.00 55.50 172 PHE A C 1
ATOM 1420 O O . PHE A 1 172 ? 16.369 29.604 -28.998 1.00 55.50 172 PHE A O 1
ATOM 1427 N N . PHE A 1 173 ? 14.867 28.645 -30.349 1.00 70.31 173 PHE A N 1
ATOM 1428 C CA . PHE A 1 173 ? 14.427 29.914 -30.935 1.00 70.31 173 PHE A CA 1
ATOM 1429 C C . PHE A 1 173 ? 13.398 30.611 -30.034 1.00 70.31 173 PHE A C 1
ATOM 1431 O O . PHE A 1 173 ? 12.366 30.040 -29.680 1.00 70.31 173 PHE A O 1
ATOM 1438 N N . ARG A 1 174 ? 13.642 31.886 -29.709 1.00 61.69 174 ARG A N 1
ATOM 1439 C CA . ARG A 1 174 ? 12.627 32.793 -29.155 1.00 61.69 174 ARG A CA 1
ATOM 1440 C C . ARG A 1 174 ? 11.908 33.501 -30.311 1.00 61.69 174 ARG A C 1
ATOM 1442 O O . ARG A 1 174 ? 12.548 34.308 -30.982 1.00 61.69 174 ARG A O 1
ATOM 1449 N N . PRO A 1 175 ? 10.604 33.274 -30.544 1.00 62.88 175 PRO A N 1
ATOM 1450 C CA . PRO A 1 175 ? 9.849 34.131 -31.447 1.00 62.88 175 PRO A CA 1
ATOM 1451 C C . PRO A 1 175 ? 9.704 35.523 -30.815 1.00 62.88 175 PRO A C 1
ATOM 1453 O O . PRO A 1 175 ? 9.215 35.663 -29.691 1.00 62.88 175 PRO A O 1
ATOM 1456 N N . ILE A 1 176 ? 10.150 36.558 -31.530 1.00 67.12 176 ILE A N 1
ATOM 1457 C CA . ILE A 1 176 ? 9.875 37.955 -31.177 1.00 67.12 176 ILE A CA 1
ATOM 1458 C C . ILE A 1 176 ? 8.373 38.170 -31.394 1.00 67.12 176 ILE A C 1
ATOM 1460 O O . ILE A 1 176 ? 7.864 37.920 -32.485 1.00 67.12 176 ILE A O 1
ATOM 1464 N N . ARG A 1 177 ? 7.648 38.580 -30.347 1.00 54.97 177 ARG A N 1
ATOM 1465 C CA . ARG A 1 177 ? 6.244 38.992 -30.479 1.00 54.97 177 ARG A CA 1
ATOM 1466 C C . ARG A 1 177 ? 6.205 40.339 -31.207 1.00 54.97 177 ARG A C 1
ATOM 1468 O O . ARG A 1 177 ? 6.870 41.268 -30.752 1.00 54.97 177 ARG A O 1
ATOM 1475 N N . ALA A 1 178 ? 5.479 40.390 -32.322 1.00 60.00 178 ALA A N 1
ATOM 1476 C CA . ALA A 1 178 ? 5.116 41.621 -33.023 1.00 60.00 178 ALA A CA 1
ATOM 1477 C C . ALA A 1 178 ? 4.054 42.408 -32.243 1.00 60.00 178 ALA A C 1
ATOM 1479 O O . ALA A 1 178 ? 3.257 41.753 -31.527 1.00 60.00 178 ALA A O 1
#

Radius of gyration: 29.73 Å; Cα contacts (8 Å, |Δi|>4): 82; chains: 1; bounding box: 68×56×67 Å

Solvent-accessible surface area (backbone atoms only — not comparable to full-atom values): 11360 Å² total; per-residue (Å²): 134,84,79,84,67,86,75,53,72,68,57,51,51,50,50,50,55,45,41,74,73,67,46,54,60,69,61,50,15,63,76,69,68,40,55,52,70,57,47,54,48,50,62,75,43,40,69,61,53,53,51,52,47,55,62,38,71,78,62,83,57,97,67,88,73,81,74,77,60,55,72,44,54,52,54,44,49,54,51,49,53,56,42,47,76,69,71,50,89,80,51,73,69,56,53,33,51,50,38,40,55,47,24,62,74,71,67,48,78,92,66,77,56,41,70,77,51,50,56,50,51,27,63,75,68,73,54,77,84,74,81,81,77,68,75,70,87,78,58,56,69,70,57,54,54,53,45,64,64,46,48,60,68,74,44,72,84,56,58,81,91,73,65,78,89,86,77,84,88,82,86,83,84,77,82,80,84,129

Foldseek 3Di:
DDDADDDFLVNLVVLLVVVVVPDDLVVSCVVSVHDSVVSVVSNVCVVVSVVVVVVCVPPVDRDDDDDPPPVLLVVLVVVVVVCVVVVHDDDLVNSLVSSVVSCVVVVPPPDNSDPVVSVCSCVVSVNDDDPPDDPPVVDDVVNVVVCVVVVCVVCVPPDPVRDDDDDDDDDDDDDDDD

pLDDT: mean 82.52, std 14.27, range [37.56, 96.56]

Mean predicted aligned error: 17.03 Å